Protein AF-A0A6C0KXN1-F1 (afdb_monomer_lite)

Sequence (203 aa):
MTDNNRIVNDLSLEFFLNKDSYGKYLEKKVPERQEQYKKDKKFYRKRISDLTKQFLNNEFPENTQSNKDLLMAFDMYSRICVDYFKVLDKNDILQEDYISLLEGSSEINNNPQLNVDNIQNIDEANNLLMRSIKIVEPNSLEKLVKRKITKSVKKEHIPLEKDINLKDPIFKKKGIKIKNKDNIKNTEKNNIINIYDKEDKKT

Radius of gyration: 33.08 Å; chains: 1; bounding box: 70×78×79 Å

pLDDT: mean 73.52, std 15.79, range [33.41, 95.19]

Foldseek 3Di:
DDPVVVVVVVVCLVPVDDPVRSVVVVVVVPPVVVVVVVVVCVVCVVVVVVCLVCVVVVNADPVCVVPVVVNVVSVVVVVVVVVVLVVVLVVVVVVVVCVVVVVCVVVVCVPPVPPPVPPPDPVVVVVVVDDDDPPDPDDPVVVVDDDDDDDDPDPDDDDDDDDDDPPDVVSVCPPPDDPPPVPDDDDDDDDDDDPDDDDDDDD

Structure (mmCIF, N/CA/C/O backbone):
data_AF-A0A6C0KXN1-F1
#
_entry.id   AF-A0A6C0KXN1-F1
#
loop_
_atom_site.group_PDB
_atom_site.id
_atom_site.type_symbol
_atom_site.label_atom_id
_atom_site.label_alt_id
_atom_site.label_comp_id
_atom_site.label_asym_id
_atom_site.label_entity_id
_atom_site.label_seq_id
_atom_site.pdbx_PDB_ins_code
_atom_site.Cartn_x
_atom_site.Cartn_y
_atom_site.Cartn_z
_atom_site.occupancy
_atom_site.B_iso_or_equiv
_atom_site.auth_seq_id
_atom_site.auth_comp_id
_atom_site.auth_asym_id
_atom_site.auth_atom_id
_atom_site.pdbx_PDB_model_num
ATOM 1 N N . MET A 1 1 ? -15.097 36.211 19.661 1.00 45.34 1 MET A N 1
ATOM 2 C CA . MET A 1 1 ? -13.704 36.658 19.441 1.00 45.34 1 MET A CA 1
ATOM 3 C C . MET A 1 1 ? -13.167 35.949 18.200 1.00 45.34 1 MET A C 1
ATOM 5 O O . MET A 1 1 ? -12.574 34.888 18.298 1.00 45.34 1 MET A O 1
ATOM 9 N N . THR A 1 2 ? -13.566 36.519 17.057 1.00 53.06 2 THR A N 1
ATOM 10 C CA . THR A 1 2 ? -13.027 36.474 15.681 1.00 53.06 2 THR A CA 1
ATOM 11 C C . THR A 1 2 ? -12.189 35.275 15.211 1.00 53.06 2 THR A C 1
ATOM 13 O O . THR A 1 2 ? -11.020 35.138 15.562 1.00 53.06 2 THR A O 1
ATOM 16 N N . ASP A 1 3 ? -12.739 34.516 14.256 1.00 65.81 3 ASP A N 1
ATOM 17 C CA . ASP A 1 3 ? -12.052 33.470 13.475 1.00 65.81 3 ASP A CA 1
ATOM 18 C C . ASP A 1 3 ? -10.736 33.945 12.833 1.00 65.81 3 ASP A C 1
ATOM 20 O O . ASP A 1 3 ? -9.783 33.177 12.723 1.00 65.81 3 ASP A O 1
ATOM 24 N N . ASN A 1 4 ? -10.630 35.240 12.516 1.00 72.88 4 ASN A N 1
ATOM 25 C CA . ASN A 1 4 ? -9.395 35.866 12.035 1.00 72.88 4 ASN A CA 1
ATOM 26 C C . ASN A 1 4 ? -8.220 35.700 13.010 1.00 72.88 4 ASN A C 1
ATOM 28 O O . ASN A 1 4 ? -7.103 35.440 12.577 1.00 72.88 4 ASN A O 1
ATOM 32 N N . ASN A 1 5 ? -8.457 35.779 14.322 1.00 76.38 5 ASN A N 1
ATOM 33 C CA . ASN A 1 5 ? -7.394 35.577 15.307 1.00 76.38 5 ASN A CA 1
ATOM 34 C C . ASN A 1 5 ? -6.950 34.117 15.359 1.00 76.38 5 ASN A C 1
ATOM 36 O O . ASN A 1 5 ? -5.777 33.848 15.586 1.00 76.38 5 ASN A O 1
ATOM 40 N N . ARG A 1 6 ? -7.860 33.169 15.114 1.00 80.38 6 ARG A N 1
ATOM 41 C CA . ARG A 1 6 ? -7.513 31.749 15.048 1.00 80.38 6 ARG A CA 1
ATOM 42 C C . ARG A 1 6 ? -6.666 31.445 13.810 1.00 80.38 6 ARG A C 1
ATOM 44 O O . ARG A 1 6 ? -5.658 30.763 13.944 1.00 80.38 6 ARG A O 1
ATOM 51 N N . ILE A 1 7 ? -7.027 32.004 12.654 1.00 82.69 7 ILE A N 1
ATOM 52 C CA . ILE A 1 7 ? -6.273 31.853 11.399 1.00 82.69 7 ILE A CA 1
ATOM 53 C C . ILE A 1 7 ? -4.868 32.458 11.527 1.00 82.69 7 ILE A C 1
ATOM 55 O O . ILE A 1 7 ? -3.886 31.807 11.185 1.00 82.69 7 ILE A O 1
ATOM 59 N N . VAL A 1 8 ? -4.757 33.675 12.072 1.00 82.12 8 VAL A N 1
ATOM 60 C CA . VAL A 1 8 ? -3.462 34.339 12.301 1.00 82.12 8 VAL A CA 1
ATOM 61 C C . VAL A 1 8 ? -2.593 33.535 13.265 1.00 82.12 8 VAL A C 1
ATOM 63 O O . VAL A 1 8 ? -1.393 33.405 13.040 1.00 82.12 8 VAL A O 1
ATOM 66 N N . ASN A 1 9 ? -3.179 32.958 14.314 1.00 81.25 9 ASN A N 1
ATOM 67 C CA . ASN A 1 9 ? -2.441 32.152 15.283 1.00 81.25 9 ASN A CA 1
ATOM 68 C C . ASN A 1 9 ? -1.980 30.815 14.673 1.00 81.25 9 ASN A C 1
ATOM 70 O O . ASN A 1 9 ? -0.833 30.428 14.865 1.00 81.25 9 ASN A O 1
ATOM 74 N N . ASP A 1 10 ? -2.831 30.151 13.882 1.00 81.56 10 ASP A N 1
ATOM 75 C CA . ASP A 1 10 ? -2.491 28.908 13.176 1.00 81.56 10 ASP A CA 1
ATOM 76 C C . ASP A 1 10 ? -1.354 29.129 12.153 1.00 81.56 10 ASP A C 1
ATOM 78 O O . ASP A 1 10 ? -0.383 28.372 12.164 1.00 81.56 10 ASP A O 1
ATOM 82 N N . LEU A 1 11 ? -1.404 30.209 11.359 1.00 81.12 11 LEU A N 1
ATOM 83 C CA . LEU A 1 11 ? -0.314 30.608 10.453 1.00 81.12 11 LEU A CA 1
ATOM 84 C C . LEU A 1 11 ? 0.973 30.923 11.225 1.00 81.12 11 LEU A C 1
ATOM 86 O O . LEU A 1 11 ? 2.056 30.467 10.869 1.00 81.12 11 LEU A O 1
ATOM 90 N N . SER A 1 12 ? 0.859 31.677 12.318 1.00 83.56 12 SER A N 1
ATOM 91 C CA . SER A 1 12 ? 2.014 32.033 13.146 1.00 83.56 12 SER A CA 1
ATOM 92 C C . SER A 1 12 ? 2.695 30.786 13.722 1.00 83.56 12 SER A C 1
ATOM 94 O O . SER A 1 12 ? 3.918 30.698 13.742 1.00 83.56 12 SER A O 1
ATOM 96 N N . LEU A 1 13 ? 1.921 29.789 14.152 1.00 80.69 13 LEU A N 1
ATOM 97 C CA . LEU A 1 13 ? 2.440 28.530 14.689 1.00 80.69 13 LEU A CA 1
ATOM 98 C C . LEU A 1 13 ? 3.076 27.648 13.605 1.00 80.69 13 LEU A C 1
ATOM 100 O O . LEU A 1 13 ? 4.055 26.970 13.896 1.00 80.69 13 LEU A O 1
ATOM 104 N N . GLU A 1 14 ? 2.562 27.666 12.375 1.00 78.75 14 GLU A N 1
ATOM 105 C CA . GLU A 1 14 ? 3.125 26.916 11.243 1.00 78.75 14 GLU A CA 1
ATOM 106 C C . GLU A 1 14 ? 4.474 27.479 10.772 1.00 78.75 14 GLU A C 1
ATOM 108 O O . GLU A 1 14 ? 5.390 26.711 10.485 1.00 78.75 14 GLU A O 1
ATOM 113 N N . PHE A 1 15 ? 4.625 28.808 10.753 1.00 81.50 15 PHE A N 1
ATOM 114 C CA . PHE A 1 15 ? 5.828 29.456 10.219 1.00 81.50 15 PHE A CA 1
ATOM 115 C C . PHE A 1 15 ? 6.886 29.819 11.271 1.00 81.50 15 PHE A C 1
ATOM 117 O O . PHE A 1 15 ? 8.065 29.894 10.926 1.00 81.50 15 PHE A O 1
ATOM 124 N N . PHE A 1 16 ? 6.515 30.031 12.540 1.00 82.06 16 PHE A N 1
ATOM 125 C CA . PHE A 1 16 ? 7.464 30.465 13.581 1.00 82.06 16 PHE A CA 1
ATOM 126 C C . PHE A 1 16 ? 7.898 29.367 14.563 1.00 82.06 16 PHE A C 1
ATOM 128 O O . PHE A 1 16 ? 8.795 29.607 15.374 1.00 82.06 16 PHE A O 1
ATOM 135 N N . LEU A 1 17 ? 7.314 28.162 14.521 1.00 83.25 17 LEU A N 1
ATOM 136 C CA . LEU A 1 17 ? 7.752 27.053 15.377 1.00 83.25 17 LEU A CA 1
ATOM 137 C C . LEU A 1 17 ? 8.812 26.177 14.703 1.00 83.25 17 LEU A C 1
ATOM 139 O O . LEU A 1 17 ? 8.714 25.816 13.535 1.00 83.25 17 LEU A O 1
ATOM 143 N N . ASN A 1 18 ? 9.792 25.736 15.495 1.00 84.81 18 ASN A N 1
ATOM 144 C CA . ASN A 1 18 ? 10.686 24.649 15.102 1.00 84.81 18 ASN A CA 1
ATOM 145 C C . ASN A 1 18 ? 9.888 23.338 14.919 1.00 84.81 18 ASN A C 1
ATOM 147 O O . ASN A 1 18 ? 8.915 23.096 15.638 1.00 84.81 18 ASN A O 1
ATOM 151 N N . LYS A 1 19 ? 10.339 22.464 14.012 1.00 79.94 19 LYS A N 1
ATOM 152 C CA . LYS A 1 19 ? 9.708 21.190 13.630 1.00 79.94 19 LYS A CA 1
ATOM 153 C C . LYS A 1 19 ? 9.321 20.321 14.833 1.00 79.94 19 LYS A C 1
ATOM 155 O O . LYS A 1 19 ? 8.214 19.789 14.874 1.00 79.94 19 LYS A O 1
ATOM 160 N N . ASP A 1 20 ? 10.187 20.242 15.842 1.00 79.56 20 ASP A N 1
ATOM 161 C CA . ASP A 1 20 ? 9.933 19.454 17.057 1.00 79.56 20 ASP A CA 1
ATOM 162 C C . ASP A 1 20 ? 8.836 20.063 17.945 1.00 79.56 20 ASP A C 1
ATOM 164 O O . ASP A 1 20 ? 8.026 19.350 18.543 1.00 79.56 20 ASP A O 1
ATOM 168 N N . SER A 1 21 ? 8.785 21.394 18.030 1.00 78.44 21 SER A N 1
ATOM 169 C CA . SER A 1 21 ? 7.767 22.123 18.795 1.00 78.44 21 SER A CA 1
ATOM 170 C C . SER A 1 21 ? 6.414 22.107 18.083 1.00 78.44 21 SER A C 1
ATOM 172 O O . SER A 1 21 ? 5.378 21.965 18.734 1.00 78.44 21 SER A O 1
ATOM 174 N N . TYR A 1 22 ? 6.425 22.185 16.751 1.00 81.38 22 TYR A N 1
ATOM 175 C CA . TYR A 1 22 ? 5.234 22.082 15.911 1.00 81.38 22 TYR A CA 1
ATOM 176 C C . TYR A 1 22 ? 4.608 20.680 15.978 1.00 81.38 22 TYR A C 1
ATOM 178 O O . TYR A 1 22 ? 3.397 20.555 16.163 1.00 81.38 22 TYR A O 1
ATOM 186 N N . GLY A 1 23 ? 5.423 19.618 15.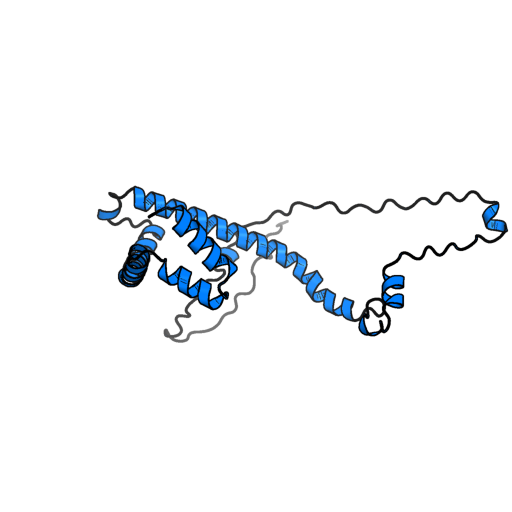961 1.00 76.00 23 GLY A N 1
ATOM 187 C CA . GLY A 1 23 ? 4.945 18.241 16.142 1.00 76.00 23 GLY A CA 1
ATOM 188 C C . GLY A 1 23 ? 4.182 18.040 17.458 1.00 76.00 23 GLY A C 1
ATOM 189 O O . GLY A 1 23 ? 3.065 17.526 17.459 1.00 76.00 23 GLY A O 1
ATOM 190 N N . LYS A 1 24 ? 4.722 18.545 18.575 1.00 78.44 24 LYS A N 1
ATOM 191 C CA . LYS A 1 24 ? 4.058 18.487 19.894 1.00 78.44 24 LYS A CA 1
ATOM 192 C C . LYS A 1 24 ? 2.757 19.295 19.947 1.00 78.44 24 LYS A C 1
ATOM 194 O O . LYS A 1 24 ? 1.833 18.931 20.673 1.00 78.44 24 LYS A O 1
ATOM 199 N N . TYR A 1 25 ? 2.676 20.405 19.215 1.00 76.62 25 TYR A N 1
ATOM 200 C CA . TYR A 1 25 ? 1.450 21.198 19.109 1.00 76.62 25 TYR A CA 1
ATOM 201 C C . TYR A 1 25 ? 0.350 20.441 18.350 1.00 76.62 25 TYR A C 1
ATOM 203 O O . TYR A 1 25 ? -0.798 20.413 18.797 1.00 76.62 25 TYR A O 1
ATOM 211 N N . LEU A 1 26 ? 0.708 19.766 17.254 1.00 75.88 26 LEU A N 1
ATOM 212 C CA . LEU A 1 26 ? -0.217 18.917 16.504 1.00 75.88 26 LEU A CA 1
ATOM 213 C C . LEU A 1 26 ? -0.726 17.737 17.341 1.00 75.88 26 LEU A C 1
ATOM 215 O O . LEU A 1 26 ? -1.920 17.448 17.312 1.00 75.88 26 LEU A O 1
ATOM 219 N N . GLU A 1 27 ? 0.141 17.103 18.136 1.00 72.81 27 GLU A N 1
ATOM 220 C CA . GLU A 1 27 ? -0.260 16.031 19.059 1.00 72.81 27 GLU A CA 1
ATOM 221 C C . GLU A 1 27 ? -1.288 16.508 20.093 1.00 72.81 27 GLU A C 1
ATOM 223 O O . GLU A 1 27 ? -2.245 15.794 20.375 1.00 72.81 27 GLU A O 1
ATOM 228 N N . LYS A 1 28 ? -1.159 17.740 20.601 1.00 70.12 28 LYS A N 1
ATOM 229 C CA . LYS A 1 28 ? -2.141 18.336 21.524 1.00 70.12 28 LYS A CA 1
ATOM 230 C C . LYS A 1 28 ? -3.464 18.718 20.856 1.00 70.12 28 LYS A C 1
ATOM 232 O O . LYS A 1 28 ? -4.478 18.794 21.541 1.00 70.12 28 LYS A O 1
ATOM 237 N N . LYS A 1 29 ? -3.473 18.965 19.540 1.00 70.25 29 LYS A N 1
ATOM 238 C CA . LYS A 1 29 ? -4.705 19.189 18.760 1.00 70.25 29 LYS A CA 1
ATOM 239 C C . LYS A 1 29 ? -5.441 17.894 18.413 1.00 70.25 29 LYS A C 1
ATOM 241 O O . LYS A 1 29 ? -6.540 17.971 17.860 1.00 70.25 29 LYS A O 1
ATOM 246 N N . VAL A 1 30 ? -4.874 16.721 18.708 1.00 69.88 30 VAL A N 1
ATOM 247 C CA . VAL A 1 30 ? -5.574 15.452 18.502 1.00 69.88 30 VAL A CA 1
ATOM 248 C C . VAL A 1 30 ? -6.858 15.482 19.337 1.00 69.88 30 VAL A C 1
ATOM 250 O O . VAL A 1 30 ? -6.789 15.630 20.555 1.00 69.88 30 VAL A O 1
ATOM 253 N N . PRO A 1 31 ? -8.043 15.366 18.716 1.00 74.94 31 PRO A N 1
ATOM 254 C CA . PRO A 1 31 ? -9.291 15.425 19.461 1.00 74.94 31 PRO A CA 1
ATOM 255 C C . PRO A 1 31 ? -9.335 14.266 20.463 1.00 74.94 31 PRO A C 1
ATOM 257 O O . PRO A 1 31 ? -9.003 13.138 20.099 1.00 74.94 31 PRO A O 1
ATOM 260 N N . GLU A 1 32 ? -9.802 14.507 21.693 1.00 74.06 32 GLU A N 1
ATOM 261 C CA . GLU A 1 32 ? -9.891 13.498 22.772 1.00 74.06 32 GLU A CA 1
ATOM 262 C C . GLU A 1 32 ? -10.535 12.176 22.307 1.00 74.06 32 GLU A C 1
ATOM 264 O O . GLU A 1 32 ? -10.136 11.080 22.707 1.00 74.06 32 GLU A O 1
ATOM 269 N N . ARG A 1 33 ? -11.478 12.261 21.358 1.00 71.31 33 ARG A N 1
ATOM 270 C CA . ARG A 1 33 ? -12.113 11.114 20.691 1.00 71.31 33 ARG A CA 1
ATOM 271 C C . ARG A 1 33 ? -11.108 10.157 20.029 1.00 71.31 33 ARG A C 1
ATOM 273 O O . ARG A 1 33 ? -11.296 8.944 20.086 1.00 71.31 33 ARG A O 1
ATOM 280 N N . GLN A 1 34 ? -10.056 10.672 19.393 1.00 80.38 34 GLN A N 1
ATOM 281 C CA . GLN A 1 34 ? -9.018 9.851 18.761 1.00 80.38 34 GLN A CA 1
ATOM 282 C C . GLN A 1 34 ? -8.128 9.155 19.796 1.00 80.38 34 GLN A C 1
ATOM 284 O O . GLN A 1 34 ? -7.715 8.017 19.569 1.00 80.38 34 GLN A O 1
ATOM 289 N N . GLU A 1 35 ? -7.847 9.789 20.935 1.00 82.94 35 GLU A N 1
ATOM 290 C CA . GLU A 1 35 ? -7.113 9.133 22.021 1.00 82.94 35 GLU A CA 1
ATOM 291 C C . GLU A 1 35 ? -7.923 8.006 22.656 1.00 82.94 35 GLU A C 1
ATOM 293 O O . GLU A 1 35 ? -7.394 6.910 22.863 1.00 82.94 35 GLU A O 1
ATOM 298 N N . GLN A 1 36 ? -9.213 8.243 22.905 1.00 85.44 36 GLN A N 1
ATOM 299 C CA . GLN A 1 36 ? -10.106 7.212 23.421 1.00 85.44 36 GLN A CA 1
ATOM 300 C C . GLN A 1 36 ? -10.201 6.032 22.447 1.00 85.44 36 GLN A C 1
ATOM 302 O O . GLN A 1 36 ? -9.992 4.887 22.843 1.00 85.44 36 GLN A O 1
ATOM 307 N N . TYR A 1 37 ? -10.356 6.307 21.148 1.00 88.50 37 TYR A N 1
ATOM 308 C CA . TYR A 1 37 ? -10.332 5.273 20.114 1.00 88.50 37 TYR A CA 1
ATOM 309 C C . TYR A 1 37 ? -9.027 4.458 20.115 1.00 88.50 37 TYR A C 1
ATOM 311 O O . TYR A 1 37 ? -9.063 3.237 19.974 1.00 88.50 37 TYR A O 1
ATOM 319 N N . LYS A 1 38 ? -7.858 5.089 20.303 1.00 88.88 38 LYS A N 1
ATOM 320 C CA . LYS A 1 38 ? -6.574 4.367 20.408 1.00 88.88 38 LYS A CA 1
ATOM 321 C C . LYS A 1 38 ? -6.548 3.428 21.621 1.00 88.88 38 LYS A C 1
ATOM 323 O O . LYS A 1 38 ? -6.052 2.303 21.498 1.00 88.88 38 LYS A O 1
ATOM 328 N N . LYS A 1 39 ? -7.084 3.862 22.769 1.00 91.69 39 LYS A N 1
ATOM 329 C CA . LYS A 1 39 ? -7.201 3.038 23.987 1.00 91.69 39 LYS A CA 1
ATOM 330 C C . LYS A 1 39 ? -8.147 1.858 23.758 1.00 91.69 39 LYS A C 1
ATOM 332 O O . LYS A 1 39 ? -7.746 0.715 23.988 1.00 91.69 39 LYS A O 1
ATOM 337 N N . ASP A 1 40 ? -9.326 2.112 23.200 1.00 91.94 40 ASP A N 1
ATOM 338 C CA . ASP A 1 40 ? -10.328 1.086 22.902 1.00 91.94 40 ASP A CA 1
ATOM 339 C C . ASP A 1 40 ? -9.802 0.082 21.870 1.00 91.94 40 ASP A C 1
ATOM 341 O O . ASP A 1 40 ? -9.888 -1.130 22.065 1.00 91.94 40 ASP A O 1
ATOM 345 N N . LYS A 1 41 ? -9.138 0.556 20.809 1.00 92.12 41 LYS A N 1
ATOM 346 C CA . LYS A 1 41 ? -8.482 -0.299 19.809 1.00 92.12 41 LYS A CA 1
ATOM 347 C C . LYS A 1 41 ? -7.439 -1.216 20.447 1.00 92.12 41 LYS A C 1
ATOM 349 O O . LYS A 1 41 ? -7.341 -2.387 20.078 1.00 92.12 41 LYS A O 1
ATOM 354 N N . LYS A 1 42 ? -6.650 -0.707 21.399 1.00 93.38 42 LYS A N 1
ATOM 355 C CA . LYS A 1 42 ? -5.651 -1.509 22.120 1.00 93.38 42 LYS A CA 1
ATOM 356 C C . LYS A 1 42 ? -6.320 -2.558 23.010 1.00 93.38 42 LYS A C 1
ATOM 358 O O . LYS A 1 42 ? -5.864 -3.700 23.024 1.00 93.38 42 LYS A O 1
ATOM 363 N N . PHE A 1 43 ? -7.400 -2.188 23.695 1.00 95.19 43 PHE A N 1
ATOM 364 C CA . PHE A 1 43 ? -8.182 -3.081 24.549 1.00 95.19 43 PHE A CA 1
ATOM 365 C C . PHE A 1 43 ? -8.848 -4.209 23.743 1.00 95.19 43 PHE A C 1
ATOM 367 O O . PHE A 1 43 ? -8.680 -5.389 24.053 1.00 95.19 43 PHE A O 1
ATOM 374 N N . TYR A 1 44 ? -9.514 -3.870 22.638 1.00 94.12 44 TYR A N 1
ATOM 375 C CA . TYR A 1 44 ? -10.235 -4.821 21.789 1.00 94.12 44 TYR A CA 1
ATOM 376 C C . TYR A 1 44 ? -9.366 -5.537 20.754 1.00 94.12 44 TYR A C 1
ATOM 378 O O . TYR A 1 44 ? -9.879 -6.381 20.022 1.00 94.12 44 TYR A O 1
ATOM 386 N N . ARG A 1 45 ? -8.051 -5.283 20.711 1.00 93.44 45 ARG A N 1
ATOM 387 C CA . ARG A 1 45 ? -7.134 -5.854 19.710 1.00 93.44 45 ARG A CA 1
ATOM 388 C C . ARG A 1 45 ? -7.314 -7.362 19.519 1.00 93.44 45 ARG A C 1
ATOM 390 O O . ARG A 1 45 ? -7.384 -7.820 18.385 1.00 93.44 45 ARG A O 1
ATOM 397 N N . LYS A 1 46 ? -7.407 -8.126 20.616 1.00 92.75 46 LYS A N 1
ATOM 398 C CA . LYS A 1 46 ? -7.578 -9.589 20.560 1.00 92.75 46 LYS A CA 1
ATOM 399 C C . LYS A 1 46 ? -8.917 -9.993 19.935 1.00 92.75 46 LYS A C 1
ATOM 401 O O . LYS A 1 46 ? -8.921 -10.865 19.076 1.00 92.75 46 LYS A O 1
ATOM 406 N N . ARG A 1 47 ? -10.018 -9.341 20.328 1.00 90.00 47 ARG A N 1
ATOM 407 C CA . ARG A 1 47 ? -11.362 -9.617 19.792 1.00 90.00 47 ARG A CA 1
ATOM 408 C C . ARG A 1 47 ? -11.473 -9.233 18.319 1.00 90.00 47 ARG A C 1
ATOM 410 O O . ARG A 1 47 ? -12.025 -9.996 17.544 1.00 90.00 47 ARG A O 1
ATOM 417 N N . ILE A 1 48 ? -10.889 -8.099 17.924 1.00 90.75 48 ILE A N 1
ATOM 418 C CA . ILE A 1 48 ? -10.829 -7.677 16.518 1.00 90.75 48 ILE A CA 1
ATOM 419 C C . ILE A 1 48 ? -10.069 -8.717 15.691 1.00 90.75 48 ILE A C 1
ATOM 421 O O . ILE A 1 48 ? -10.562 -9.142 14.656 1.00 90.75 48 ILE A O 1
ATOM 425 N N . SER A 1 49 ? -8.897 -9.168 16.158 1.00 90.06 49 SER A N 1
ATOM 426 C CA . SER A 1 49 ? -8.126 -10.200 15.453 1.00 90.06 49 SER A CA 1
ATOM 427 C C . SER A 1 49 ? -8.867 -11.533 15.343 1.00 90.06 49 SER A C 1
ATOM 429 O O . SER A 1 49 ? -8.731 -12.215 14.332 1.00 90.06 49 SER A O 1
ATOM 431 N N . ASP A 1 50 ? -9.622 -11.920 16.368 1.00 90.00 50 ASP A N 1
ATOM 432 C CA . ASP A 1 50 ? -10.433 -13.138 16.346 1.00 90.00 50 ASP A CA 1
ATOM 433 C C . ASP A 1 50 ? -11.584 -13.031 15.337 1.00 90.00 50 ASP A C 1
ATOM 435 O O . ASP A 1 50 ? -11.705 -13.864 14.442 1.00 90.00 50 ASP A O 1
ATOM 439 N N . LEU A 1 51 ? -12.324 -11.921 15.377 1.00 88.38 51 LEU A N 1
ATOM 440 C CA . LEU A 1 51 ? -13.400 -11.624 14.433 1.00 88.38 51 LEU A CA 1
ATOM 441 C C . LEU A 1 51 ? -12.906 -11.597 12.978 1.00 88.38 51 LEU A C 1
ATOM 443 O O . LEU A 1 51 ? -13.528 -12.179 12.097 1.00 88.38 51 LEU A O 1
ATOM 447 N N . THR A 1 52 ? -11.747 -10.982 12.716 1.00 89.69 52 THR A N 1
ATOM 448 C CA . THR A 1 52 ? -11.167 -10.980 11.364 1.00 89.69 52 THR A CA 1
ATOM 449 C C . THR A 1 52 ? -10.783 -12.378 10.885 1.00 89.69 52 THR A C 1
ATOM 451 O O . THR A 1 52 ? -10.885 -12.652 9.695 1.00 89.69 52 THR A O 1
ATOM 454 N N . LYS A 1 53 ? -10.354 -13.279 11.780 1.00 88.75 53 LYS A N 1
ATOM 455 C CA . LYS A 1 53 ? -10.046 -14.669 11.403 1.00 88.75 53 LYS A CA 1
ATOM 456 C C . LYS A 1 53 ? -11.310 -15.441 11.049 1.00 88.75 53 LYS A C 1
ATOM 458 O O . LYS A 1 53 ? -11.297 -16.175 10.071 1.00 88.75 53 LYS A O 1
ATOM 463 N N . GLN A 1 54 ? -12.381 -15.245 11.815 1.00 86.31 54 GLN A N 1
ATOM 464 C CA . GLN A 1 54 ? -13.685 -15.849 11.536 1.00 86.31 54 GLN A CA 1
ATOM 4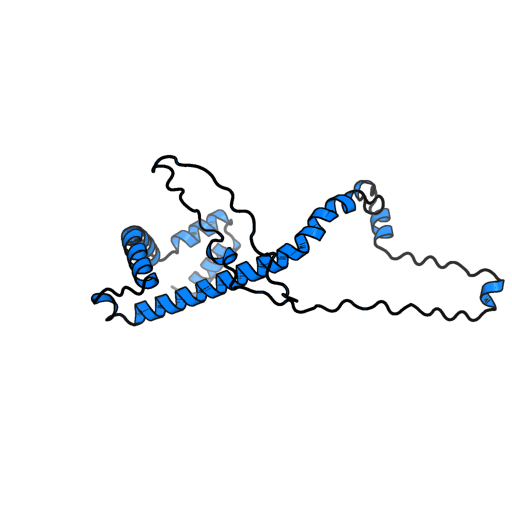65 C C . GLN A 1 54 ? -14.197 -15.417 10.155 1.00 86.31 54 GLN A C 1
ATOM 467 O O . GLN A 1 54 ? -14.524 -16.266 9.328 1.00 86.31 54 GLN A O 1
ATOM 472 N N . PHE A 1 55 ? -14.121 -14.118 9.838 1.00 86.50 55 PHE A N 1
ATOM 473 C CA . PHE A 1 55 ? -14.467 -13.610 8.507 1.00 86.50 55 PHE A CA 1
ATOM 474 C C . PHE A 1 55 ? -13.612 -14.194 7.379 1.00 86.50 55 PHE A C 1
ATOM 476 O O . PHE A 1 55 ? -14.146 -14.511 6.322 1.00 86.50 55 PHE A O 1
ATOM 483 N N . LEU A 1 56 ? -12.306 -14.386 7.594 1.00 86.69 56 LEU A N 1
ATOM 484 C CA . LEU A 1 56 ? -11.434 -15.029 6.603 1.00 86.69 56 LEU A CA 1
ATOM 485 C C . LEU A 1 56 ? -11.784 -16.509 6.368 1.00 86.69 56 LEU A C 1
ATOM 487 O O . LEU A 1 56 ? -11.582 -17.009 5.264 1.00 86.69 56 LEU A O 1
ATOM 491 N N . ASN A 1 57 ? -12.312 -17.199 7.382 1.00 85.31 57 ASN A N 1
ATOM 492 C CA . ASN A 1 57 ? -12.743 -18.596 7.296 1.00 85.31 57 ASN A CA 1
ATOM 493 C C . ASN A 1 57 ? -14.193 -18.758 6.795 1.00 85.31 57 ASN A C 1
ATOM 495 O O . ASN A 1 57 ? -14.668 -19.885 6.688 1.00 85.31 57 ASN A O 1
ATOM 499 N N . ASN A 1 58 ? -14.890 -17.659 6.475 1.00 80.88 58 ASN A N 1
ATOM 500 C CA . ASN A 1 58 ? -16.329 -17.619 6.169 1.00 80.88 58 ASN A CA 1
ATOM 501 C C . ASN A 1 58 ? -17.228 -18.147 7.303 1.00 80.88 58 ASN A C 1
ATOM 503 O O . ASN A 1 58 ? -18.367 -18.555 7.070 1.00 80.88 58 ASN A O 1
ATOM 507 N N . GLU A 1 59 ? -16.732 -18.123 8.538 1.00 77.75 59 GLU A N 1
ATOM 508 C CA . GLU A 1 59 ? -17.510 -18.439 9.729 1.00 77.75 59 GLU A CA 1
ATOM 509 C C . GLU A 1 59 ? -18.142 -17.137 10.221 1.00 77.75 59 GLU A C 1
ATOM 511 O O . GLU A 1 59 ? -17.461 -16.253 10.743 1.00 77.75 59 GLU A O 1
ATOM 516 N N . PHE A 1 60 ? -19.448 -16.978 10.010 1.00 70.44 60 PHE A N 1
ATOM 517 C CA . PHE A 1 60 ? -20.168 -15.799 10.479 1.00 70.44 60 PHE A CA 1
ATOM 518 C C . PHE A 1 60 ? -20.801 -16.097 11.836 1.00 70.44 60 PHE A C 1
ATOM 520 O O . PHE A 1 60 ? -21.661 -16.975 11.917 1.00 70.44 60 PHE A O 1
ATOM 527 N N . PRO A 1 61 ? -20.435 -15.366 12.903 1.00 67.81 61 PRO A N 1
ATOM 528 C CA . PRO A 1 61 ? -21.193 -15.427 14.142 1.00 67.81 61 PRO A CA 1
ATOM 529 C C . PRO A 1 61 ? -22.641 -15.011 13.869 1.00 67.81 61 PRO A C 1
ATOM 531 O O . PRO A 1 61 ? -22.875 -14.058 13.120 1.00 67.81 61 PRO A O 1
ATOM 534 N N . GLU A 1 62 ? -23.609 -15.661 14.515 1.00 63.78 62 GLU A N 1
ATOM 535 C CA . GLU A 1 62 ? -25.042 -15.351 14.355 1.00 63.78 62 GLU A CA 1
ATOM 536 C C . GLU A 1 62 ? -25.347 -13.857 14.589 1.00 63.78 62 GLU A C 1
ATOM 538 O O . GLU A 1 62 ? -26.135 -13.245 13.873 1.00 63.78 62 GLU A O 1
ATOM 543 N N . ASN A 1 63 ? -24.631 -13.215 15.520 1.00 62.88 63 ASN A N 1
ATOM 544 C CA . ASN A 1 63 ? -24.758 -11.778 15.798 1.00 62.88 63 ASN A CA 1
ATOM 545 C C . ASN A 1 63 ? -24.200 -10.862 14.692 1.00 62.88 63 ASN A C 1
ATOM 547 O O . ASN A 1 63 ? -24.496 -9.667 14.664 1.00 62.88 63 ASN A O 1
ATOM 551 N N . THR A 1 64 ? -23.360 -11.379 13.797 1.00 60.88 64 THR A N 1
ATOM 552 C CA . THR A 1 64 ? -22.655 -10.584 12.785 1.00 60.88 64 THR A CA 1
ATOM 553 C C . THR A 1 64 ? -23.349 -10.599 11.430 1.00 60.88 64 THR A C 1
ATOM 555 O O . THR A 1 64 ? -23.249 -9.613 10.705 1.00 60.88 64 THR A O 1
ATOM 558 N N . GLN A 1 65 ? -24.138 -11.635 11.125 1.00 59.84 65 GLN A N 1
ATOM 559 C CA . GLN A 1 65 ? -25.028 -11.643 9.953 1.00 59.84 65 GLN A CA 1
ATOM 560 C C . GLN A 1 65 ? -26.040 -10.487 9.970 1.00 59.84 65 GLN A C 1
ATOM 562 O O . GLN A 1 65 ? -26.449 -10.008 8.913 1.00 59.84 65 GLN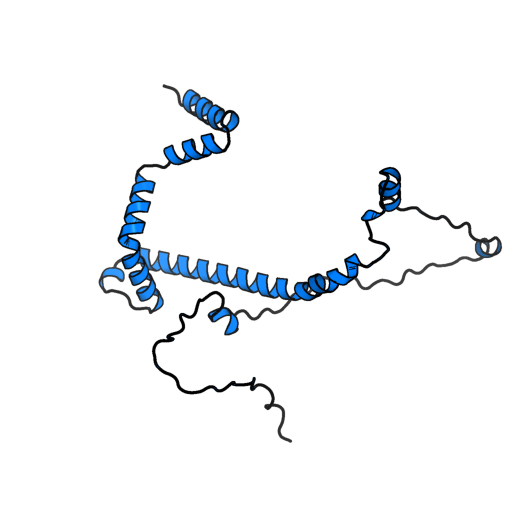 A O 1
ATOM 567 N N . SER A 1 66 ? -26.392 -9.992 11.160 1.00 61.91 66 SER A N 1
ATOM 568 C CA . SER A 1 66 ? -27.268 -8.829 11.323 1.00 61.91 66 SER A CA 1
ATOM 569 C C . SER A 1 66 ? -26.588 -7.505 10.920 1.00 61.91 66 SER A C 1
ATOM 571 O O . SER A 1 66 ? -27.243 -6.584 10.439 1.00 61.91 66 SER A O 1
ATOM 573 N N . ASN A 1 67 ? -25.255 -7.417 11.026 1.00 76.00 67 ASN A N 1
ATOM 574 C CA . ASN A 1 67 ? -24.480 -6.210 10.720 1.00 76.00 67 ASN A CA 1
ATOM 575 C C . ASN A 1 67 ? -23.866 -6.269 9.312 1.00 76.00 67 ASN A C 1
ATOM 577 O O . ASN A 1 67 ? -22.659 -6.460 9.144 1.00 76.00 67 ASN A O 1
ATOM 581 N N . LYS A 1 68 ? -24.704 -6.055 8.290 1.00 81.38 68 LYS A N 1
ATOM 582 C CA . LYS A 1 68 ? -24.283 -6.003 6.875 1.00 81.38 68 LYS A CA 1
ATOM 583 C C . LYS A 1 68 ? -23.177 -4.974 6.611 1.00 81.38 68 LYS A C 1
ATOM 585 O O . LYS A 1 68 ? -22.273 -5.246 5.824 1.00 81.38 68 LYS A O 1
ATOM 590 N N . ASP A 1 69 ? -23.202 -3.842 7.311 1.00 85.56 69 ASP A N 1
ATOM 591 C CA . ASP A 1 69 ? -22.204 -2.774 7.164 1.00 85.56 69 ASP A CA 1
ATOM 592 C C . ASP A 1 69 ? -20.792 -3.254 7.511 1.00 85.56 69 ASP A C 1
ATOM 594 O O . ASP A 1 69 ? -19.818 -2.902 6.845 1.00 85.56 69 ASP A O 1
ATOM 598 N N . LEU A 1 70 ? -20.678 -4.111 8.529 1.00 85.19 70 LEU A N 1
ATOM 599 C CA . LEU A 1 70 ? -19.395 -4.658 8.949 1.00 85.19 70 LEU A CA 1
ATOM 600 C C . LEU A 1 70 ? -18.836 -5.633 7.908 1.00 85.19 70 LEU A C 1
ATOM 602 O O . LEU A 1 70 ? -17.636 -5.618 7.636 1.00 85.19 70 LEU A O 1
ATOM 606 N N . LEU A 1 71 ? -19.708 -6.443 7.301 1.00 85.25 71 LEU A N 1
ATOM 607 C CA . LEU A 1 71 ? -19.331 -7.354 6.223 1.00 85.25 71 LEU A CA 1
ATOM 608 C C . LEU A 1 71 ? -18.859 -6.583 4.986 1.00 85.25 71 LEU A C 1
ATOM 610 O O . LEU A 1 71 ? -17.816 -6.903 4.421 1.00 85.25 71 LEU A O 1
ATOM 614 N N . MET A 1 72 ? -19.588 -5.533 4.602 1.00 89.00 72 MET A N 1
ATOM 615 C CA . MET A 1 72 ? -19.224 -4.678 3.472 1.00 89.00 72 MET A CA 1
ATOM 616 C C . MET A 1 72 ? -17.888 -3.962 3.711 1.00 89.00 72 MET A C 1
ATOM 618 O O . MET A 1 72 ? -17.040 -3.923 2.819 1.00 89.00 72 MET A O 1
ATOM 622 N N . ALA A 1 73 ? -17.662 -3.449 4.924 1.00 90.00 73 ALA A N 1
ATOM 623 C CA . ALA A 1 73 ? -16.389 -2.840 5.300 1.00 90.00 73 ALA A CA 1
ATOM 624 C C . ALA A 1 73 ? -15.228 -3.848 5.246 1.00 90.00 73 ALA A C 1
ATOM 626 O O . ALA A 1 73 ? -14.133 -3.505 4.796 1.00 90.00 73 ALA A O 1
ATOM 627 N N . PHE A 1 74 ? -15.460 -5.095 5.671 1.00 90.62 74 PHE A N 1
ATOM 628 C CA . PHE A 1 74 ? -14.456 -6.154 5.600 1.00 90.62 74 PHE A CA 1
ATOM 629 C C . PHE A 1 74 ? -14.145 -6.581 4.158 1.00 90.62 74 PHE A C 1
ATOM 631 O O . PHE A 1 74 ? -12.974 -6.766 3.824 1.00 90.62 74 PHE A O 1
ATOM 638 N N . ASP A 1 75 ? -15.153 -6.702 3.293 1.00 89.75 75 ASP A N 1
ATOM 639 C CA . ASP A 1 75 ? -14.948 -7.020 1.875 1.00 89.75 75 ASP A CA 1
ATOM 640 C C . ASP A 1 75 ? -14.162 -5.904 1.172 1.00 89.75 75 ASP A C 1
ATOM 642 O O . ASP A 1 75 ? -13.165 -6.161 0.499 1.00 89.75 75 ASP A O 1
ATOM 646 N N . MET A 1 76 ? -14.521 -4.639 1.420 1.00 94.00 76 MET A N 1
ATOM 647 C CA . MET A 1 76 ? -13.768 -3.492 0.905 1.00 94.00 76 MET A CA 1
ATOM 648 C C . MET A 1 76 ? -12.311 -3.504 1.384 1.00 94.00 76 MET A C 1
ATOM 650 O O . MET A 1 76 ? -11.396 -3.334 0.579 1.00 94.00 76 MET A O 1
ATOM 654 N N . TYR A 1 77 ? -12.086 -3.746 2.678 1.00 93.81 77 TYR A N 1
ATOM 655 C CA . TYR A 1 77 ? -10.742 -3.890 3.235 1.00 93.81 77 TYR A CA 1
ATOM 656 C C . TYR A 1 77 ? -9.963 -5.023 2.551 1.00 93.81 77 TYR A C 1
ATOM 658 O O . TYR A 1 77 ? -8.822 -4.825 2.137 1.00 93.81 77 TYR A O 1
ATOM 666 N N . SER A 1 78 ? -10.594 -6.184 2.370 1.00 92.31 78 SER A N 1
ATOM 667 C CA . SER A 1 78 ? -9.976 -7.358 1.751 1.00 92.31 78 SER A CA 1
ATOM 668 C C . SER A 1 78 ? -9.586 -7.095 0.296 1.00 92.31 78 SER A C 1
ATOM 670 O O . SER A 1 78 ? -8.474 -7.437 -0.104 1.00 92.31 78 SER A O 1
ATOM 672 N N . ARG A 1 79 ? -10.444 -6.418 -0.480 1.00 93.56 79 ARG A N 1
ATOM 673 C CA . ARG A 1 79 ? -10.137 -5.996 -1.859 1.00 93.56 79 ARG A CA 1
ATOM 674 C C . ARG A 1 79 ? -8.921 -5.075 -1.912 1.00 93.56 79 ARG A C 1
ATOM 676 O O . ARG A 1 79 ? -8.007 -5.328 -2.691 1.00 93.56 79 ARG A O 1
ATOM 683 N N . ILE A 1 80 ? -8.869 -4.071 -1.033 1.00 94.25 80 ILE A N 1
ATOM 684 C CA . ILE A 1 80 ? -7.733 -3.141 -0.946 1.00 94.25 80 ILE A CA 1
ATOM 685 C C . ILE A 1 80 ? -6.442 -3.891 -0.597 1.00 94.25 80 ILE A C 1
ATOM 687 O O . ILE A 1 80 ? -5.404 -3.637 -1.204 1.00 94.25 80 ILE A O 1
ATOM 691 N N . CYS A 1 81 ? -6.490 -4.836 0.347 1.00 92.69 81 CYS A N 1
ATOM 692 C CA . CYS A 1 81 ? -5.330 -5.662 0.682 1.00 92.69 81 CYS A CA 1
ATOM 693 C C . CYS A 1 81 ? -4.858 -6.501 -0.509 1.00 92.69 81 CYS A C 1
ATOM 695 O O . CYS A 1 81 ? -3.663 -6.540 -0.788 1.00 92.69 81 CYS A O 1
ATOM 697 N N . VAL A 1 82 ? -5.781 -7.142 -1.229 1.00 92.12 82 VAL A N 1
ATOM 698 C CA . VAL A 1 82 ? -5.460 -7.931 -2.424 1.00 92.12 82 VAL A CA 1
ATOM 699 C C . VAL A 1 82 ? -4.797 -7.061 -3.491 1.00 92.12 82 VAL A C 1
ATOM 701 O O . VAL A 1 82 ? -3.777 -7.460 -4.048 1.00 92.12 82 VAL A O 1
ATOM 704 N N . ASP A 1 83 ? -5.330 -5.873 -3.763 1.00 93.44 83 ASP A N 1
ATOM 705 C CA . ASP A 1 83 ? -4.762 -4.984 -4.777 1.00 93.44 83 ASP A CA 1
ATOM 706 C C . ASP A 1 83 ? -3.401 -4.420 -4.360 1.00 93.44 83 ASP A C 1
ATOM 708 O O . ASP A 1 83 ? -2.489 -4.361 -5.185 1.00 93.44 83 ASP A O 1
ATOM 712 N N . TYR A 1 84 ? -3.214 -4.107 -3.075 1.00 94.31 84 TYR A N 1
ATOM 713 C CA . TYR A 1 84 ? -1.905 -3.746 -2.532 1.00 94.31 84 TYR A CA 1
ATOM 714 C C . TYR A 1 84 ? -0.866 -4.855 -2.760 1.00 94.31 84 TYR A C 1
ATOM 716 O O . TYR A 1 84 ? 0.229 -4.571 -3.243 1.00 94.31 84 TYR A O 1
ATOM 724 N N . PHE A 1 85 ? -1.214 -6.118 -2.482 1.00 90.25 85 PHE A N 1
ATOM 725 C CA . PHE A 1 85 ? -0.305 -7.244 -2.717 1.00 90.25 85 PHE A CA 1
ATOM 726 C C . PHE A 1 85 ? -0.015 -7.461 -4.203 1.00 90.25 85 PHE A C 1
ATOM 728 O O . PHE A 1 85 ? 1.143 -7.645 -4.558 1.00 90.25 85 PHE A O 1
ATOM 735 N N . LYS A 1 86 ? -1.011 -7.333 -5.090 1.00 90.75 86 LYS A N 1
ATOM 736 C CA . LYS A 1 86 ? -0.773 -7.396 -6.544 1.00 90.75 86 LYS A CA 1
ATOM 737 C C . LYS A 1 86 ? 0.222 -6.336 -7.005 1.00 90.75 86 LYS A C 1
ATOM 739 O O . LYS A 1 86 ? 1.062 -6.630 -7.845 1.00 90.75 86 LYS A O 1
ATOM 744 N N . VAL A 1 87 ? 0.106 -5.102 -6.510 1.00 91.44 87 VAL A N 1
ATOM 745 C CA . VAL A 1 87 ? 1.031 -4.017 -6.873 1.00 91.44 87 VAL A CA 1
ATOM 746 C C . VAL A 1 87 ? 2.434 -4.312 -6.352 1.00 91.44 87 VAL A C 1
ATOM 748 O O . VAL A 1 87 ? 3.393 -4.168 -7.102 1.00 91.44 87 VAL A O 1
ATOM 751 N N . LEU A 1 88 ? 2.550 -4.758 -5.101 1.00 90.12 88 LEU A N 1
ATOM 752 C CA . LEU A 1 88 ? 3.830 -5.128 -4.501 1.00 90.12 88 LEU A CA 1
ATOM 753 C C . LEU A 1 88 ? 4.501 -6.257 -5.295 1.00 90.12 88 LEU A C 1
ATOM 755 O O . LEU A 1 88 ? 5.641 -6.109 -5.717 1.00 90.12 88 LEU A O 1
ATOM 759 N N . ASP A 1 89 ? 3.779 -7.341 -5.577 1.00 88.81 89 ASP A N 1
ATOM 760 C CA . ASP A 1 89 ? 4.324 -8.484 -6.312 1.00 88.81 89 ASP A CA 1
ATOM 761 C C . ASP A 1 89 ? 4.683 -8.131 -7.760 1.00 88.81 89 ASP A C 1
ATOM 763 O O . ASP A 1 89 ? 5.741 -8.536 -8.233 1.00 88.81 89 ASP A O 1
ATOM 767 N N . LYS A 1 90 ? 3.873 -7.315 -8.453 1.00 89.12 90 LYS A N 1
ATOM 768 C CA . LYS A 1 90 ? 4.232 -6.794 -9.786 1.00 89.12 90 LYS A CA 1
ATOM 769 C C . LYS A 1 90 ? 5.516 -5.975 -9.748 1.00 89.12 90 LYS A C 1
ATOM 771 O O . LYS A 1 90 ? 6.360 -6.141 -10.622 1.00 89.12 90 LYS A O 1
ATOM 776 N N . ASN A 1 91 ? 5.645 -5.083 -8.768 1.00 88.88 91 ASN A N 1
ATOM 777 C CA . ASN A 1 91 ? 6.827 -4.241 -8.637 1.00 88.88 91 ASN A CA 1
ATOM 778 C C . ASN A 1 91 ? 8.075 -5.083 -8.383 1.00 88.88 91 ASN A C 1
ATOM 780 O O . ASN A 1 91 ? 9.092 -4.832 -9.019 1.00 88.88 91 ASN A O 1
ATOM 784 N N . ASP A 1 92 ? 7.984 -6.093 -7.521 1.00 86.56 92 ASP A N 1
ATOM 785 C CA . ASP A 1 92 ? 9.112 -6.974 -7.227 1.00 86.56 92 ASP A CA 1
ATOM 786 C C . ASP A 1 92 ? 9.536 -7.768 -8.474 1.00 86.56 92 ASP A C 1
ATOM 788 O O . ASP A 1 92 ? 10.714 -7.772 -8.812 1.00 86.56 92 ASP A O 1
ATOM 792 N N . ILE A 1 93 ? 8.588 -8.335 -9.232 1.00 87.19 93 ILE A N 1
ATOM 793 C CA . ILE A 1 93 ? 8.875 -9.056 -10.490 1.00 87.19 93 ILE A CA 1
ATOM 794 C C . ILE A 1 93 ? 9.520 -8.140 -11.537 1.00 87.19 93 ILE A C 1
ATOM 796 O O . ILE A 1 93 ? 10.388 -8.567 -12.296 1.00 87.19 93 ILE A O 1
ATOM 800 N N . LEU A 1 94 ? 9.078 -6.882 -11.615 1.00 87.12 94 LEU A N 1
ATOM 801 C CA . LEU A 1 94 ? 9.681 -5.902 -12.516 1.00 87.12 94 LEU A CA 1
ATOM 802 C C . LEU A 1 94 ? 11.089 -5.522 -12.055 1.00 87.12 94 LEU A C 1
ATOM 804 O O . LEU A 1 94 ? 11.967 -5.356 -12.890 1.00 87.12 94 LEU A O 1
ATOM 808 N N . GLN A 1 95 ? 11.314 -5.392 -10.747 1.00 86.31 95 GLN A N 1
ATOM 809 C CA . GLN A 1 95 ? 12.620 -5.053 -10.179 1.00 86.31 95 GLN A CA 1
ATOM 810 C C . GLN A 1 95 ? 13.634 -6.194 -10.301 1.00 86.31 95 GLN A C 1
ATOM 812 O O . GLN A 1 95 ? 14.817 -5.916 -10.493 1.00 86.31 95 GLN A O 1
ATOM 817 N N . GLU A 1 96 ? 13.187 -7.452 -10.256 1.00 86.31 96 GLU A N 1
ATOM 818 C CA . GLU A 1 96 ? 14.045 -8.626 -10.453 1.00 86.31 96 GLU A CA 1
ATOM 819 C C . GLU A 1 96 ? 14.800 -8.585 -11.791 1.00 86.31 96 GLU A C 1
ATOM 821 O O . GLU A 1 96 ? 15.990 -8.901 -11.833 1.00 86.31 96 GLU A O 1
ATOM 826 N N . ASP A 1 97 ? 14.171 -8.092 -12.864 1.00 81.19 97 ASP A N 1
ATOM 827 C CA . ASP A 1 97 ? 14.813 -7.969 -14.183 1.00 81.19 97 ASP A CA 1
ATOM 828 C C . ASP A 1 97 ? 16.037 -7.030 -14.159 1.00 81.19 97 ASP A C 1
ATOM 830 O O . ASP A 1 97 ? 16.998 -7.216 -14.913 1.00 81.19 97 ASP A O 1
ATOM 834 N N . TYR A 1 98 ? 16.035 -6.035 -13.268 1.00 82.69 98 TYR A N 1
ATOM 835 C CA . TYR A 1 98 ? 17.109 -5.048 -13.139 1.00 82.69 98 TYR A CA 1
ATOM 836 C C . TYR A 1 98 ? 18.238 -5.494 -12.200 1.00 82.69 98 TYR A C 1
ATOM 838 O O . TYR A 1 98 ? 19.269 -4.819 -12.148 1.00 82.69 98 TYR A O 1
ATOM 846 N N . ILE A 1 99 ? 18.103 -6.626 -11.494 1.00 83.81 99 ILE A N 1
ATOM 847 C CA . ILE A 1 99 ? 19.156 -7.141 -10.597 1.00 83.81 99 ILE A CA 1
ATOM 848 C C . ILE A 1 99 ? 20.452 -7.386 -11.380 1.00 83.81 99 ILE A C 1
ATOM 850 O O . ILE A 1 99 ? 21.526 -6.980 -10.943 1.00 83.81 99 ILE A O 1
ATOM 854 N N . SER A 1 100 ? 20.347 -7.950 -12.587 1.00 76.69 100 SER A N 1
ATOM 855 C CA . SER A 1 100 ? 21.500 -8.210 -13.461 1.00 76.69 100 SER A CA 1
ATOM 856 C C . SER A 1 100 ? 22.284 -6.942 -13.842 1.00 76.69 100 SER A C 1
ATOM 858 O O . SER A 1 100 ? 23.512 -6.970 -13.923 1.00 76.69 100 SER A O 1
ATOM 860 N N . LEU A 1 101 ? 21.599 -5.805 -14.019 1.00 75.62 101 LEU A N 1
ATOM 861 C CA . LEU A 1 101 ? 22.239 -4.511 -14.283 1.00 75.62 101 LEU A CA 1
ATOM 862 C C . LEU A 1 101 ? 22.939 -3.955 -13.039 1.00 75.62 101 LEU A C 1
ATOM 864 O O . LEU A 1 101 ? 23.969 -3.292 -13.159 1.00 75.62 101 LEU A O 1
ATOM 868 N N . LEU A 1 102 ? 22.392 -4.221 -11.851 1.00 70.62 102 LEU A N 1
ATOM 869 C CA . LEU A 1 102 ? 22.993 -3.805 -10.589 1.00 70.62 102 LEU A CA 1
ATOM 870 C C . LEU A 1 102 ? 24.257 -4.620 -10.284 1.00 70.62 102 LEU A C 1
ATOM 872 O O . LEU A 1 102 ? 25.278 -4.044 -9.919 1.00 70.62 102 LEU A O 1
ATOM 876 N N . GLU A 1 103 ? 24.234 -5.935 -10.493 1.00 67.94 103 GLU A N 1
ATOM 877 C CA . GLU A 1 103 ? 25.396 -6.808 -10.271 1.00 67.94 103 GLU A CA 1
ATOM 878 C C . GLU A 1 103 ? 26.531 -6.508 -11.267 1.00 67.94 103 GLU A C 1
ATOM 880 O O . GLU A 1 103 ? 27.692 -6.383 -10.863 1.00 67.94 103 GLU A O 1
ATOM 885 N N . GLY A 1 104 ? 26.194 -6.251 -12.539 1.00 60.81 104 GLY A N 1
ATOM 886 C CA . GLY A 1 104 ? 27.146 -5.815 -13.570 1.00 60.81 104 GLY A CA 1
ATOM 887 C C . GLY A 1 104 ? 27.713 -4.400 -13.368 1.00 60.81 104 GLY A C 1
ATOM 888 O O . GLY A 1 104 ? 28.749 -4.060 -13.939 1.00 60.81 104 GLY A O 1
ATOM 889 N N . SER A 1 105 ? 27.101 -3.566 -12.517 1.00 55.25 105 SER A N 1
ATOM 890 C CA . SER A 1 105 ? 27.616 -2.220 -12.210 1.00 55.25 105 SER A CA 1
ATOM 891 C C . SER A 1 105 ? 28.933 -2.226 -11.422 1.00 55.25 105 SER A C 1
ATOM 893 O O . SER A 1 105 ? 29.683 -1.250 -11.462 1.00 55.25 105 SER A O 1
ATOM 895 N N . SER A 1 106 ? 29.276 -3.354 -10.794 1.00 54.50 106 SER A N 1
ATOM 896 C CA . SER A 1 106 ? 30.579 -3.567 -10.154 1.00 54.50 106 SER A CA 1
ATOM 897 C C . SER A 1 106 ? 31.738 -3.471 -11.159 1.00 54.50 106 SER A C 1
ATOM 899 O O . SER A 1 106 ? 32.834 -3.045 -10.801 1.00 54.50 106 SER A O 1
ATOM 901 N N . GLU A 1 107 ? 31.496 -3.807 -12.431 1.00 53.91 107 GLU A N 1
ATOM 902 C CA . GLU A 1 107 ? 32.477 -3.667 -13.515 1.00 53.91 107 GLU A CA 1
ATOM 903 C C . GLU A 1 107 ? 32.510 -2.244 -14.103 1.00 53.91 107 GLU A C 1
ATOM 905 O O . GLU A 1 107 ? 33.546 -1.809 -14.606 1.00 53.91 107 GLU A O 1
ATOM 910 N N . ILE A 1 108 ? 31.420 -1.472 -13.983 1.00 53.47 108 ILE A N 1
ATOM 911 C CA . ILE A 1 108 ? 31.345 -0.076 -14.453 1.00 53.47 108 ILE A CA 1
ATOM 912 C C . ILE A 1 108 ? 32.254 0.837 -13.617 1.00 53.47 108 ILE A C 1
ATOM 914 O O . ILE A 1 108 ? 32.881 1.738 -14.172 1.00 53.47 108 ILE A O 1
ATOM 918 N N . ASN A 1 109 ? 32.411 0.568 -12.318 1.00 52.97 109 ASN A N 1
ATOM 919 C CA . ASN A 1 109 ? 33.352 1.309 -11.464 1.00 52.97 109 ASN A CA 1
ATOM 920 C C . ASN A 1 109 ? 34.826 1.101 -11.856 1.00 52.97 109 ASN A C 1
ATOM 922 O O . ASN A 1 109 ? 35.670 1.927 -11.522 1.00 52.97 109 ASN A O 1
ATOM 926 N N . ASN A 1 110 ? 35.141 0.034 -12.597 1.00 54.94 110 ASN A N 1
ATOM 927 C CA . ASN A 1 110 ? 36.491 -0.241 -13.092 1.00 54.94 110 ASN A CA 1
ATOM 928 C C . ASN A 1 110 ? 36.721 0.276 -14.517 1.00 54.94 110 ASN A C 1
ATOM 930 O O . ASN A 1 110 ? 37.790 0.046 -15.080 1.00 54.94 110 ASN A O 1
ATOM 934 N N . ASN A 1 111 ? 35.746 0.964 -15.121 1.00 55.66 111 ASN A N 1
ATOM 935 C CA . ASN A 1 111 ? 35.923 1.567 -16.434 1.00 55.66 111 ASN A CA 1
ATOM 936 C C . ASN A 1 111 ? 36.822 2.811 -16.288 1.00 55.66 111 ASN A C 1
ATOM 938 O O . ASN A 1 111 ? 36.374 3.823 -15.743 1.00 55.66 111 ASN A O 1
ATOM 942 N N . PRO A 1 112 ? 38.070 2.805 -16.796 1.00 57.41 112 PRO A N 1
ATOM 943 C CA . PRO A 1 112 ? 39.014 3.907 -16.585 1.00 57.41 112 PRO A CA 1
ATOM 944 C C . PRO A 1 112 ? 38.558 5.232 -17.222 1.00 57.41 112 PRO A C 1
ATOM 946 O O . PRO A 1 112 ? 39.119 6.279 -16.923 1.00 57.41 112 PRO A O 1
ATOM 949 N N . GLN A 1 113 ? 37.533 5.204 -18.082 1.00 53.75 113 GLN A N 1
ATOM 950 C CA . GLN A 1 113 ? 36.927 6.390 -18.699 1.00 53.75 113 GLN A CA 1
ATOM 951 C C . GLN A 1 113 ? 35.875 7.093 -17.821 1.00 53.75 113 GLN A C 1
ATOM 953 O O . GLN A 1 113 ? 35.489 8.212 -18.141 1.00 53.75 113 GLN A O 1
ATOM 958 N N . LEU A 1 114 ? 35.398 6.454 -16.748 1.00 54.09 114 LEU A N 1
ATOM 959 C CA . LEU A 1 114 ? 34.380 6.997 -15.835 1.00 54.09 114 LEU A CA 1
ATOM 960 C C . LEU A 1 114 ? 34.936 7.278 -14.432 1.00 54.09 114 LEU A C 1
ATOM 962 O O . LEU A 1 114 ? 34.171 7.602 -13.528 1.00 54.09 114 LEU A O 1
ATOM 966 N N . ASN A 1 115 ? 36.253 7.156 -14.244 1.00 60.06 115 ASN A N 1
ATOM 967 C CA . ASN A 1 115 ? 36.893 7.418 -12.964 1.00 60.06 115 ASN A CA 1
ATOM 968 C C . ASN A 1 115 ? 36.881 8.928 -12.665 1.00 60.06 115 ASN A C 1
ATOM 970 O O . ASN A 1 115 ? 37.678 9.698 -13.204 1.00 60.06 115 ASN A O 1
ATOM 974 N N . VAL A 1 116 ? 35.929 9.340 -11.829 1.00 60.78 116 VAL A N 1
ATOM 975 C CA . VAL A 1 116 ? 35.679 10.738 -11.448 1.00 60.78 116 VAL A CA 1
ATOM 976 C C . VAL A 1 116 ? 36.725 11.260 -10.455 1.00 60.78 116 VAL A C 1
ATOM 978 O O . VAL A 1 116 ? 36.847 12.471 -10.282 1.00 60.78 116 VAL A O 1
ATOM 981 N N . ASP A 1 117 ? 37.519 10.369 -9.851 1.00 63.38 117 ASP A N 1
ATOM 982 C CA . ASP A 1 117 ? 38.495 10.709 -8.807 1.00 63.38 117 ASP A CA 1
ATOM 983 C C . ASP A 1 117 ? 39.703 11.502 -9.344 1.00 63.38 117 ASP A C 1
ATOM 985 O O . ASP A 1 117 ? 40.456 12.092 -8.572 1.00 63.38 117 ASP A O 1
ATOM 989 N N . ASN A 1 118 ? 39.879 11.560 -10.671 1.00 62.09 118 ASN A N 1
ATOM 990 C CA . ASN A 1 118 ? 40.955 12.310 -11.328 1.00 62.09 118 ASN A CA 1
ATOM 991 C C . ASN A 1 118 ? 40.578 13.746 -11.734 1.00 62.09 118 ASN A C 1
ATOM 993 O O . ASN A 1 118 ? 41.434 14.463 -12.248 1.00 62.09 118 ASN A O 1
ATOM 997 N N . ILE A 1 119 ? 39.335 14.192 -11.518 1.00 66.12 119 ILE A N 1
ATOM 998 C CA . ILE A 1 119 ? 38.910 15.547 -11.897 1.00 66.12 119 ILE A CA 1
ATOM 999 C C . ILE A 1 119 ? 39.315 16.525 -10.789 1.00 66.12 119 ILE A C 1
ATOM 1001 O O . ILE A 1 119 ? 38.630 16.656 -9.776 1.00 66.12 119 ILE A O 1
ATOM 1005 N N . GLN A 1 120 ? 40.435 17.225 -10.978 1.00 71.19 120 GLN A N 1
ATOM 1006 C CA . GLN A 1 120 ? 40.951 18.173 -9.981 1.00 71.19 120 GLN A CA 1
ATOM 1007 C C . GLN A 1 120 ? 40.449 19.611 -10.184 1.00 71.19 120 GLN A C 1
ATOM 1009 O O . GLN A 1 120 ? 40.532 20.418 -9.259 1.00 71.19 120 GLN A O 1
ATOM 1014 N N . ASN A 1 121 ? 39.926 19.951 -11.371 1.00 80.25 121 ASN A N 1
ATOM 1015 C CA . ASN A 1 121 ? 39.556 21.323 -11.725 1.00 80.25 121 ASN A CA 1
ATOM 1016 C C . ASN A 1 121 ? 38.164 21.423 -12.386 1.00 80.25 121 ASN A C 1
ATOM 1018 O O . ASN A 1 121 ? 37.762 20.569 -13.177 1.00 80.25 121 ASN A O 1
ATOM 1022 N N . ILE A 1 122 ? 37.440 22.508 -12.091 1.00 80.81 122 ILE A N 1
ATOM 1023 C CA . ILE A 1 122 ? 36.082 22.790 -12.590 1.00 80.81 122 ILE A CA 1
ATOM 1024 C C . ILE A 1 122 ? 36.069 22.921 -14.121 1.00 80.81 122 ILE A C 1
ATOM 1026 O O . ILE A 1 122 ? 35.139 22.454 -14.777 1.00 80.81 122 ILE A O 1
ATOM 1030 N N . ASP A 1 123 ? 37.118 23.497 -14.709 1.00 79.56 123 ASP A N 1
ATOM 1031 C CA . ASP A 1 123 ? 37.216 23.666 -16.164 1.00 79.56 123 ASP A CA 1
ATOM 1032 C C . ASP A 1 123 ? 37.365 22.329 -16.905 1.00 79.56 123 ASP A C 1
ATOM 1034 O O . ASP A 1 123 ? 36.851 22.155 -18.010 1.00 79.56 123 ASP A O 1
ATOM 1038 N N . GLU A 1 124 ? 38.019 21.349 -16.284 1.00 79.06 124 GLU A N 1
ATOM 1039 C CA . GLU A 1 124 ? 38.166 19.999 -16.829 1.00 79.06 124 GLU A CA 1
ATOM 1040 C C . GLU A 1 124 ? 36.830 19.243 -16.795 1.00 79.06 124 GLU A C 1
ATOM 1042 O O . GLU A 1 124 ? 36.444 18.617 -17.786 1.00 79.06 124 GLU A O 1
ATOM 1047 N N . ALA A 1 125 ? 36.067 19.404 -15.709 1.00 76.12 125 ALA A N 1
ATOM 1048 C CA . ALA A 1 125 ? 34.705 18.887 -15.600 1.00 76.12 125 ALA A CA 1
ATOM 1049 C C . ALA A 1 125 ? 33.779 19.483 -16.677 1.00 76.12 125 ALA A C 1
ATOM 1051 O O . ALA A 1 125 ? 33.032 18.758 -17.340 1.00 76.12 125 ALA A O 1
ATOM 1052 N N . ASN A 1 126 ? 33.868 20.799 -16.899 1.00 81.19 126 ASN A N 1
ATOM 1053 C CA . ASN A 1 12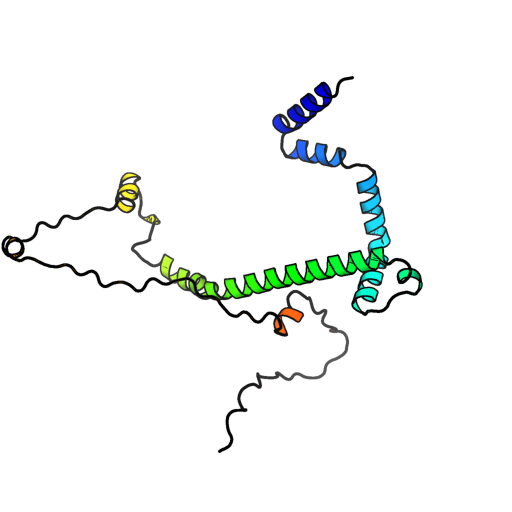6 ? 33.086 21.500 -17.918 1.00 81.19 126 ASN A CA 1
ATOM 1054 C C . ASN A 1 126 ? 33.415 21.004 -19.335 1.00 81.19 126 ASN A C 1
ATOM 1056 O O . ASN A 1 126 ? 32.508 20.785 -20.141 1.00 81.19 126 ASN A O 1
ATOM 1060 N N . ASN A 1 127 ? 34.695 20.764 -19.629 1.00 80.50 127 ASN A N 1
ATOM 1061 C CA . ASN A 1 127 ? 35.140 20.241 -20.922 1.00 80.50 127 ASN A CA 1
ATOM 1062 C C . ASN A 1 127 ? 34.692 18.794 -21.179 1.00 80.50 127 ASN A C 1
ATOM 1064 O O . ASN A 1 127 ? 34.436 18.440 -22.329 1.00 80.50 127 ASN A O 1
ATOM 1068 N N . LEU A 1 128 ? 34.572 17.968 -20.135 1.00 74.44 128 LEU A N 1
ATOM 1069 C CA . LEU A 1 128 ? 34.047 16.603 -20.242 1.00 74.44 128 LEU A CA 1
ATOM 1070 C C . LEU A 1 128 ? 32.535 16.593 -20.536 1.00 74.44 128 LEU A C 1
ATOM 1072 O O . LEU A 1 128 ? 32.039 15.735 -21.267 1.00 74.44 128 LEU A O 1
ATOM 1076 N N . LEU A 1 129 ? 31.805 17.560 -19.972 1.00 76.44 129 LEU A N 1
ATOM 1077 C CA . LEU A 1 129 ? 30.356 17.696 -20.125 1.00 76.44 129 LEU A CA 1
ATOM 1078 C C . LEU A 1 129 ? 29.971 18.330 -21.472 1.00 76.44 129 LEU A C 1
ATOM 1080 O O . LEU A 1 129 ? 28.940 17.990 -22.060 1.00 76.44 129 LEU A O 1
ATOM 1084 N N . MET A 1 130 ? 30.806 19.229 -21.998 1.00 80.31 130 MET A N 1
ATOM 1085 C CA . MET A 1 130 ? 30.606 19.835 -23.312 1.00 80.31 130 MET A CA 1
ATOM 1086 C C . MET A 1 130 ? 30.995 18.892 -24.458 1.00 80.31 130 MET A C 1
ATOM 1088 O O . MET A 1 130 ? 32.069 18.296 -24.500 1.00 80.31 130 MET A O 1
ATOM 1092 N N . ARG A 1 131 ? 30.142 18.825 -25.488 1.00 70.62 131 ARG A N 1
ATOM 1093 C CA . ARG A 1 131 ? 30.497 18.177 -26.758 1.00 70.62 131 ARG A CA 1
ATOM 1094 C C . ARG A 1 131 ? 31.588 18.982 -27.465 1.00 70.62 131 ARG A C 1
ATOM 1096 O O . ARG A 1 131 ? 31.291 19.990 -28.102 1.00 70.62 131 ARG A O 1
ATOM 1103 N N . SER A 1 132 ? 32.827 18.500 -27.434 1.00 69.88 132 SER A N 1
ATOM 1104 C CA . SER A 1 132 ? 33.884 19.020 -28.304 1.00 69.88 132 SER A CA 1
ATOM 1105 C C . SER A 1 132 ? 33.721 18.454 -29.718 1.00 69.88 132 SER A C 1
ATOM 1107 O O . SER A 1 132 ? 33.948 17.274 -29.992 1.00 69.88 132 SER A O 1
ATOM 1109 N N . ILE A 1 133 ? 33.284 19.299 -30.652 1.00 70.44 133 ILE A N 1
ATOM 1110 C CA . ILE A 1 133 ? 33.247 18.939 -32.069 1.00 70.44 133 ILE A CA 1
ATOM 1111 C C . ILE A 1 133 ? 34.684 19.021 -32.583 1.00 70.44 133 ILE A C 1
ATOM 1113 O O . ILE A 1 133 ? 35.186 20.099 -32.888 1.00 70.44 133 ILE A O 1
ATOM 1117 N N . LYS A 1 134 ? 35.361 17.875 -32.677 1.00 70.81 134 LYS A N 1
ATOM 1118 C CA . LYS A 1 134 ? 36.648 17.783 -33.372 1.00 70.81 134 LYS A CA 1
ATOM 1119 C C . LYS A 1 134 ? 36.379 17.864 -34.871 1.00 70.81 134 LYS A C 1
ATOM 1121 O O . LYS A 1 134 ? 36.091 16.854 -35.513 1.00 70.81 134 LYS A O 1
ATOM 1126 N N . ILE A 1 135 ? 36.410 19.076 -35.415 1.00 67.38 135 ILE A N 1
ATOM 1127 C CA . ILE A 1 135 ? 36.375 19.295 -36.861 1.00 67.38 135 ILE A CA 1
ATOM 1128 C C . ILE A 1 135 ? 37.740 18.849 -37.386 1.00 67.38 135 ILE A C 1
ATOM 1130 O O . ILE A 1 135 ? 38.710 19.596 -37.338 1.00 67.38 135 ILE A O 1
ATOM 1134 N N . VAL A 1 136 ? 37.838 17.590 -37.810 1.00 69.94 136 VAL A N 1
ATOM 1135 C CA . VAL A 1 136 ? 39.003 17.122 -38.561 1.00 69.94 136 VAL A CA 1
ATOM 1136 C C . VAL A 1 136 ? 38.869 17.711 -39.956 1.00 69.94 136 VAL A C 1
ATOM 1138 O O . VAL A 1 136 ? 37.929 17.371 -40.679 1.00 69.94 136 VAL A O 1
ATOM 1141 N N . GLU A 1 137 ? 39.764 18.627 -40.320 1.00 70.94 137 GLU A N 1
ATOM 1142 C CA . GLU A 1 137 ? 39.819 19.119 -41.692 1.00 70.94 137 GLU A CA 1
ATOM 1143 C C . GLU A 1 137 ? 40.117 17.935 -42.626 1.00 70.94 137 GLU A C 1
ATOM 1145 O O . GLU A 1 137 ? 41.085 17.202 -42.403 1.00 70.94 137 GLU A O 1
ATOM 1150 N N . PRO A 1 138 ? 39.273 17.684 -43.643 1.00 65.19 138 PRO A N 1
ATOM 1151 C CA . PRO A 1 138 ? 39.507 16.590 -44.567 1.00 65.19 138 PRO A CA 1
ATOM 1152 C C . PRO A 1 138 ? 40.770 16.874 -45.379 1.00 65.19 138 PRO A C 1
ATOM 1154 O O . PRO A 1 138 ? 40.990 17.992 -45.849 1.00 65.19 138 PRO A O 1
ATOM 1157 N N . ASN A 1 139 ? 41.583 15.840 -45.578 1.00 72.12 139 ASN A N 1
ATOM 1158 C CA . ASN A 1 139 ? 42.791 15.930 -46.388 1.00 72.12 139 ASN A CA 1
ATOM 1159 C C . ASN A 1 139 ? 42.445 16.367 -47.833 1.00 72.12 139 ASN A C 1
ATOM 1161 O O . ASN A 1 139 ? 41.341 16.099 -48.311 1.00 72.12 139 ASN A O 1
ATOM 1165 N N . SER A 1 140 ? 43.371 17.014 -48.552 1.00 73.19 140 SER A N 1
ATOM 1166 C CA . SER A 1 140 ? 43.097 17.706 -49.837 1.00 73.19 140 SER A CA 1
ATOM 1167 C C . SER A 1 140 ? 42.344 16.856 -50.887 1.00 73.19 140 SER A C 1
ATOM 1169 O O . SER A 1 140 ? 41.454 17.355 -51.577 1.00 73.19 140 SER A O 1
ATOM 1171 N N . LEU A 1 141 ? 42.618 15.546 -50.953 1.00 70.75 141 LEU A N 1
ATOM 1172 C CA . LEU A 1 141 ? 41.921 14.610 -51.850 1.00 70.75 141 LEU A CA 1
ATOM 1173 C C . LEU A 1 141 ? 40.463 14.324 -51.452 1.00 70.75 141 LEU A C 1
ATOM 1175 O O . LEU A 1 141 ? 39.616 14.105 -52.316 1.00 70.75 141 LEU A O 1
ATOM 1179 N N . GLU A 1 142 ? 40.148 14.321 -50.157 1.00 66.06 142 GLU A N 1
ATOM 1180 C CA . GLU A 1 142 ? 38.812 13.978 -49.657 1.00 66.06 142 GLU A CA 1
ATOM 1181 C C . GLU A 1 142 ? 37.773 15.059 -49.977 1.00 66.06 142 GLU A C 1
ATOM 1183 O O . GLU A 1 142 ? 36.582 14.766 -50.065 1.00 66.06 142 GLU A O 1
ATOM 1188 N N . LYS A 1 143 ? 38.220 16.296 -50.232 1.00 71.12 143 LYS A N 1
ATOM 1189 C CA . LYS A 1 143 ? 37.364 17.419 -50.640 1.00 71.12 143 LYS A CA 1
ATOM 1190 C C . LYS A 1 143 ? 36.779 17.248 -52.048 1.00 71.12 143 LYS A C 1
ATOM 1192 O O . LYS A 1 143 ? 35.762 17.859 -52.368 1.00 71.12 143 LYS A O 1
ATOM 1197 N N . LEU A 1 144 ? 37.404 16.415 -52.883 1.00 78.69 144 LEU A N 1
ATOM 1198 C CA . LEU A 1 144 ? 37.006 16.193 -54.277 1.00 78.69 144 LEU A CA 1
ATOM 1199 C C . LEU A 1 144 ? 35.965 15.074 -54.438 1.00 78.69 144 LEU A C 1
ATOM 1201 O O . LEU A 1 144 ? 35.411 14.903 -55.523 1.00 78.69 144 LEU A O 1
ATOM 1205 N N . VAL A 1 145 ? 35.665 14.322 -53.372 1.00 79.19 145 VAL A N 1
ATOM 1206 C CA . VAL A 1 145 ? 34.763 13.165 -53.422 1.00 79.19 145 VAL A CA 1
ATOM 1207 C C . VAL A 1 145 ? 33.495 13.437 -52.614 1.00 79.19 145 VAL A C 1
ATOM 1209 O O . VAL A 1 145 ? 33.534 13.681 -51.410 1.00 79.19 145 VAL A O 1
ATOM 1212 N N . LYS A 1 146 ? 32.326 13.336 -53.259 1.00 75.00 146 LYS A N 1
ATOM 1213 C CA . LYS A 1 146 ? 31.025 13.433 -52.578 1.00 75.00 146 LYS A CA 1
ATOM 1214 C C . LYS A 1 146 ? 30.775 12.170 -51.744 1.00 75.00 146 LYS A C 1
ATOM 1216 O O . LYS A 1 146 ? 30.307 11.161 -52.265 1.00 75.00 146 LYS A O 1
ATOM 1221 N N . ARG A 1 147 ? 31.070 12.215 -50.442 1.00 69.25 147 ARG A N 1
ATOM 1222 C CA . ARG A 1 147 ? 30.793 11.112 -49.505 1.00 69.25 147 ARG A CA 1
ATOM 1223 C C . ARG A 1 147 ? 29.350 11.201 -48.994 1.00 69.25 147 ARG A C 1
ATOM 1225 O O . ARG A 1 147 ? 2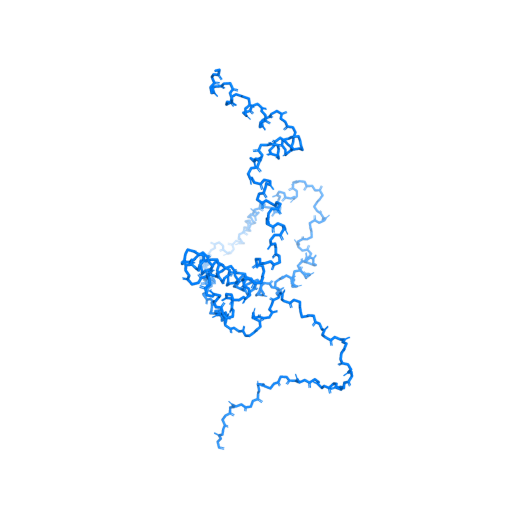8.964 12.197 -48.388 1.00 69.25 147 ARG A O 1
ATOM 1232 N N . LYS A 1 148 ? 28.550 10.150 -49.195 1.00 74.19 148 LYS A N 1
ATOM 1233 C CA . LYS A 1 148 ? 27.220 10.020 -48.577 1.00 74.19 148 LYS A CA 1
ATOM 1234 C C . LYS A 1 148 ? 27.366 9.226 -47.279 1.00 74.19 148 LYS A C 1
ATOM 1236 O O . LYS A 1 148 ? 27.532 8.013 -47.313 1.00 74.19 148 LYS A O 1
ATOM 1241 N N . ILE A 1 149 ? 27.346 9.909 -46.137 1.00 69.69 149 ILE A N 1
ATOM 1242 C CA . ILE A 1 149 ? 27.407 9.256 -44.823 1.00 69.69 149 ILE A CA 1
ATOM 1243 C C . ILE A 1 149 ? 26.003 8.746 -44.490 1.00 69.69 149 ILE A C 1
ATOM 1245 O O . ILE A 1 149 ? 25.154 9.496 -44.011 1.00 69.69 149 ILE A O 1
ATOM 1249 N N . THR A 1 150 ? 25.732 7.474 -44.767 1.00 70.69 150 THR A N 1
ATOM 1250 C CA . THR A 1 150 ? 24.500 6.817 -44.319 1.00 70.69 150 THR A CA 1
ATOM 1251 C C . THR A 1 150 ? 24.721 6.284 -42.910 1.00 70.69 150 THR A C 1
ATOM 1253 O O . THR A 1 150 ? 25.399 5.275 -42.724 1.00 70.69 150 THR A O 1
ATOM 1256 N N . LYS A 1 151 ? 24.169 6.963 -41.899 1.00 73.19 151 LYS A N 1
ATOM 1257 C CA . LYS A 1 151 ? 24.089 6.385 -40.552 1.00 73.19 151 LYS A CA 1
ATOM 1258 C C . LYS A 1 151 ? 23.194 5.148 -40.631 1.00 73.19 151 LYS A C 1
ATOM 1260 O O . LYS A 1 151 ? 22.068 5.247 -41.110 1.00 73.19 151 LYS A O 1
ATOM 1265 N N . SER A 1 152 ? 23.688 3.996 -40.182 1.00 75.00 152 SER A N 1
ATOM 1266 C CA . SER A 1 152 ? 22.850 2.809 -40.013 1.00 75.00 152 SER A CA 1
ATOM 1267 C C . SER A 1 152 ? 21.712 3.156 -39.055 1.00 75.00 152 SER A C 1
ATOM 1269 O O . SER A 1 152 ? 21.981 3.643 -37.952 1.00 75.00 152 SER A O 1
ATOM 1271 N N . VAL A 1 153 ? 20.464 2.926 -39.465 1.00 76.94 153 VAL A N 1
ATOM 1272 C CA . VAL A 1 153 ? 19.303 3.094 -38.585 1.00 76.94 153 VAL A CA 1
ATOM 1273 C C . VAL A 1 153 ? 19.470 2.099 -37.440 1.00 76.94 153 VAL A C 1
ATOM 1275 O O . VAL A 1 153 ? 19.344 0.890 -37.634 1.00 76.94 153 VAL A O 1
ATOM 1278 N N . LYS A 1 154 ? 19.848 2.593 -36.258 1.00 77.50 154 LYS A N 1
ATOM 1279 C CA . LYS A 1 154 ? 19.859 1.770 -35.050 1.00 77.50 154 LYS A CA 1
ATOM 1280 C C . LYS A 1 154 ? 18.407 1.406 -34.760 1.00 77.50 154 LYS A C 1
ATOM 1282 O O . LYS A 1 154 ? 17.555 2.288 -34.780 1.00 77.50 154 LYS A O 1
ATOM 1287 N N . LYS A 1 155 ? 18.126 0.121 -34.534 1.00 78.94 155 LYS A N 1
ATOM 1288 C CA . LYS A 1 155 ? 16.793 -0.307 -34.101 1.00 78.94 155 LYS A CA 1
ATOM 1289 C C . LYS A 1 155 ? 16.514 0.360 -32.758 1.00 78.94 155 LYS A C 1
ATOM 1291 O O . LYS A 1 155 ? 17.273 0.167 -31.812 1.00 78.94 155 LYS A O 1
ATOM 1296 N N . GLU A 1 156 ? 15.480 1.184 -32.708 1.00 79.00 156 GLU A N 1
ATOM 1297 C CA . GLU A 1 156 ? 15.026 1.791 -31.464 1.00 79.00 156 GLU A CA 1
ATOM 1298 C C . GLU A 1 156 ? 14.386 0.692 -30.609 1.00 79.00 156 GLU A C 1
ATOM 1300 O O . GLU A 1 156 ? 13.542 -0.069 -31.083 1.00 79.00 156 GLU A O 1
ATOM 1305 N N . HIS A 1 157 ? 14.834 0.565 -29.362 1.00 78.06 157 HIS A N 1
ATOM 1306 C CA . HIS A 1 157 ? 14.231 -0.355 -28.406 1.00 78.06 157 HIS A CA 1
ATOM 1307 C C . HIS A 1 157 ? 12.978 0.309 -27.843 1.00 78.06 157 HIS A C 1
ATOM 1309 O O . HIS A 1 157 ? 13.068 1.216 -27.017 1.00 78.06 157 HIS A O 1
ATOM 1315 N N . ILE A 1 158 ? 11.814 -0.117 -28.324 1.00 83.12 158 ILE A N 1
ATOM 1316 C CA . ILE A 1 158 ? 10.533 0.305 -27.759 1.00 83.12 158 ILE A CA 1
ATOM 1317 C C . ILE A 1 158 ? 10.224 -0.496 -26.486 1.00 83.12 158 ILE A C 1
ATOM 1319 O O . ILE A 1 158 ? 10.614 -1.665 -26.400 1.00 83.12 158 ILE A O 1
ATOM 1323 N N . PRO A 1 159 ? 9.527 0.095 -25.499 1.00 82.62 159 PRO A N 1
ATOM 1324 C CA . PRO A 1 159 ? 9.036 -0.646 -24.344 1.00 82.62 159 PRO A CA 1
ATOM 1325 C C . PRO A 1 159 ? 8.145 -1.816 -24.780 1.00 82.62 159 PRO A C 1
ATOM 1327 O O . PRO A 1 159 ? 7.274 -1.649 -25.634 1.00 82.62 159 PRO A O 1
ATOM 1330 N N . LEU A 1 160 ? 8.368 -2.989 -24.189 1.00 82.25 160 LEU A N 1
ATOM 1331 C CA . LEU A 1 160 ? 7.573 -4.194 -24.422 1.00 82.25 160 LEU A CA 1
ATOM 1332 C C . LEU A 1 160 ? 6.714 -4.486 -23.188 1.00 82.25 160 LEU A C 1
ATOM 1334 O O . LEU A 1 160 ? 7.150 -4.269 -22.058 1.00 82.25 160 LEU A O 1
ATOM 1338 N N . GLU A 1 161 ? 5.499 -4.985 -23.407 1.00 83.31 161 GLU A N 1
ATOM 1339 C CA . GLU A 1 161 ? 4.634 -5.468 -22.330 1.00 83.31 161 GLU A CA 1
ATOM 1340 C C . GLU A 1 161 ? 5.099 -6.859 -21.873 1.00 83.31 161 GLU A C 1
ATOM 1342 O O . GLU A 1 161 ? 5.356 -7.738 -22.698 1.00 83.31 161 GLU A O 1
ATOM 1347 N N . LYS A 1 162 ? 5.224 -7.053 -20.555 1.00 80.56 162 LYS A N 1
ATOM 1348 C CA . LYS A 1 162 ? 5.582 -8.337 -19.941 1.00 80.56 162 LYS A CA 1
ATOM 1349 C C . LYS A 1 162 ? 4.318 -9.008 -19.414 1.00 80.56 162 LYS A C 1
ATOM 1351 O O . LYS A 1 162 ? 3.561 -8.382 -18.673 1.00 80.56 162 LYS A O 1
ATOM 1356 N N . ASP A 1 163 ? 4.120 -10.279 -19.754 1.00 82.31 163 ASP A N 1
ATOM 1357 C CA . ASP A 1 163 ? 3.062 -11.088 -19.148 1.00 82.31 163 ASP A CA 1
ATOM 1358 C C . ASP A 1 163 ? 3.511 -11.544 -17.751 1.00 82.31 163 ASP A C 1
ATOM 1360 O O . ASP A 1 163 ? 4.564 -12.166 -17.594 1.00 82.31 163 ASP A O 1
ATOM 1364 N N . ILE A 1 164 ? 2.752 -11.166 -16.720 1.00 80.25 164 ILE A N 1
ATOM 1365 C CA . ILE A 1 164 ? 3.106 -11.380 -15.312 1.00 80.25 164 ILE A CA 1
ATOM 1366 C C . ILE A 1 164 ? 2.055 -12.279 -14.665 1.00 80.25 164 ILE A C 1
ATOM 1368 O O . ILE A 1 164 ? 0.911 -11.869 -14.444 1.00 80.25 164 ILE A O 1
ATOM 1372 N N . ASN A 1 165 ? 2.465 -13.484 -14.269 1.00 83.31 165 ASN A N 1
ATOM 1373 C CA . ASN A 1 165 ? 1.594 -14.412 -13.561 1.00 83.31 165 ASN A CA 1
ATOM 1374 C C . ASN A 1 165 ? 1.586 -14.148 -12.044 1.00 83.31 165 ASN A C 1
ATOM 1376 O O . ASN A 1 165 ? 2.490 -14.527 -11.311 1.00 83.31 165 ASN A O 1
ATOM 1380 N N . LEU A 1 166 ? 0.514 -13.534 -11.543 1.00 80.12 166 LEU A N 1
ATOM 1381 C CA . LEU A 1 166 ? 0.340 -13.236 -10.113 1.00 80.12 166 LEU A CA 1
ATOM 1382 C C . LEU A 1 166 ? -0.281 -14.379 -9.295 1.00 80.12 166 LEU A C 1
ATOM 1384 O O . LEU A 1 166 ? -0.510 -14.225 -8.096 1.00 80.12 166 LEU A O 1
ATOM 1388 N N . LYS A 1 167 ? -0.620 -15.509 -9.925 1.00 80.00 167 LYS A N 1
ATOM 1389 C CA . LYS A 1 167 ? -1.258 -16.648 -9.243 1.00 80.00 167 LYS A CA 1
ATOM 1390 C C . LYS A 1 167 ? -0.260 -17.697 -8.759 1.00 80.00 167 LYS A C 1
ATOM 1392 O O . LYS A 1 167 ? -0.685 -18.736 -8.248 1.00 80.00 167 LYS A O 1
ATOM 1397 N N . ASP A 1 168 ? 1.037 -17.440 -8.891 1.00 81.12 168 ASP A N 1
ATOM 1398 C CA . ASP A 1 168 ? 2.044 -18.422 -8.519 1.00 81.12 168 ASP A CA 1
ATOM 1399 C C . ASP A 1 168 ? 2.038 -18.713 -7.006 1.00 81.12 168 ASP A C 1
ATOM 1401 O O . ASP A 1 168 ? 1.922 -17.797 -6.181 1.00 81.12 168 ASP A O 1
ATOM 1405 N N . PRO A 1 169 ? 2.195 -19.988 -6.590 1.00 80.94 169 PRO A N 1
ATOM 1406 C CA . PRO A 1 169 ? 2.159 -20.383 -5.178 1.00 80.94 169 PRO A CA 1
ATOM 1407 C C . PRO A 1 169 ? 3.226 -19.712 -4.303 1.00 80.94 169 PRO A C 1
ATOM 1409 O O . PRO A 1 169 ? 3.090 -19.697 -3.076 1.00 80.94 169 PRO A O 1
ATOM 1412 N N . ILE A 1 170 ? 4.279 -19.175 -4.923 1.00 80.00 170 ILE A N 1
ATOM 1413 C CA . ILE A 1 170 ? 5.372 -18.455 -4.264 1.00 80.00 170 ILE A CA 1
ATOM 1414 C C . ILE A 1 170 ? 4.828 -17.192 -3.581 1.00 80.00 170 ILE A C 1
ATOM 1416 O O . ILE A 1 170 ? 5.082 -16.978 -2.391 1.00 80.00 170 ILE A O 1
ATOM 1420 N N . PHE A 1 171 ? 3.982 -16.420 -4.273 1.00 80.56 171 PHE A N 1
ATOM 1421 C CA . PHE A 1 171 ? 3.399 -15.179 -3.748 1.00 80.56 171 PHE A CA 1
ATOM 1422 C C . PHE A 1 171 ? 2.453 -15.423 -2.566 1.00 80.56 171 PHE A C 1
ATOM 1424 O O . PHE A 1 171 ? 2.340 -14.592 -1.670 1.00 80.56 171 PHE A O 1
ATOM 1431 N N . LYS A 1 172 ? 1.858 -16.620 -2.461 1.00 81.56 172 LYS A N 1
ATOM 1432 C CA . LYS A 1 172 ? 0.965 -16.981 -1.345 1.00 81.56 172 LYS A CA 1
ATOM 1433 C C . LYS A 1 172 ? 1.666 -17.022 0.019 1.00 81.56 172 LYS A C 1
ATOM 1435 O O . LYS A 1 172 ? 1.023 -16.797 1.042 1.00 81.56 172 LYS A O 1
ATOM 1440 N N . LYS A 1 173 ? 2.953 -17.381 0.060 1.00 78.94 173 LYS A N 1
ATOM 1441 C CA . LYS A 1 173 ? 3.719 -17.554 1.313 1.00 78.94 173 LYS A CA 1
ATOM 1442 C C . LYS A 1 173 ? 4.710 -16.416 1.573 1.00 78.94 173 LYS A C 1
ATOM 1444 O O . LYS A 1 173 ? 5.365 -16.406 2.617 1.00 78.94 173 LYS A O 1
ATOM 1449 N N . LYS A 1 174 ? 4.819 -15.465 0.646 1.00 79.38 174 LYS A N 1
ATOM 1450 C CA . LYS A 1 174 ? 5.756 -14.344 0.713 1.00 79.38 174 LYS A CA 1
ATOM 1451 C C . LYS A 1 174 ? 5.467 -13.460 1.930 1.00 79.38 174 LYS A C 1
ATOM 1453 O O . LYS A 1 174 ? 4.324 -13.128 2.224 1.00 79.38 174 LYS A O 1
ATOM 1458 N N . GLY A 1 175 ? 6.512 -13.122 2.686 1.00 69.06 175 GLY A N 1
ATOM 1459 C CA . GLY A 1 175 ? 6.412 -12.261 3.873 1.00 69.06 175 GLY A CA 1
ATOM 1460 C C . GLY A 1 175 ? 5.780 -12.901 5.121 1.00 69.06 175 GLY A C 1
ATOM 1461 O O . GLY A 1 175 ? 5.725 -12.255 6.170 1.00 69.06 175 GLY A O 1
ATOM 1462 N N . ILE A 1 176 ? 5.344 -14.166 5.068 1.00 80.06 176 ILE A N 1
ATOM 1463 C CA . ILE A 1 176 ? 4.777 -14.865 6.229 1.00 80.06 176 ILE A CA 1
ATOM 1464 C C . ILE A 1 176 ? 5.897 -15.583 6.989 1.00 80.06 176 ILE A C 1
ATOM 1466 O O . ILE A 1 176 ? 6.488 -16.543 6.499 1.00 80.06 176 ILE A O 1
ATOM 1470 N N . LYS A 1 177 ? 6.164 -15.163 8.233 1.00 73.19 177 LYS A N 1
ATOM 1471 C CA . LYS A 1 177 ? 7.063 -15.900 9.136 1.00 73.19 177 LYS A CA 1
ATOM 1472 C C . LYS A 1 177 ? 6.399 -17.212 9.544 1.00 73.19 177 LYS A C 1
ATOM 1474 O O . LYS A 1 177 ? 5.499 -17.219 10.388 1.00 73.19 177 LYS A O 1
ATOM 1479 N N . ILE A 1 178 ? 6.853 -18.321 8.969 1.00 69.38 178 ILE A N 1
ATOM 1480 C CA . ILE A 1 178 ? 6.495 -19.652 9.453 1.00 69.38 178 ILE A CA 1
ATOM 1481 C C . ILE A 1 178 ? 7.109 -19.780 10.848 1.00 69.38 178 ILE A C 1
ATOM 1483 O O . ILE A 1 178 ? 8.323 -19.718 11.020 1.00 69.38 178 ILE A O 1
ATOM 1487 N N . LYS A 1 179 ? 6.264 -19.902 11.874 1.00 60.97 179 LYS A N 1
ATOM 1488 C CA . LYS A 1 179 ? 6.738 -20.343 13.183 1.00 60.97 179 LYS A CA 1
ATOM 1489 C C . LYS A 1 179 ? 7.022 -21.828 13.043 1.00 60.97 179 LYS A C 1
ATOM 1491 O O . LYS A 1 179 ? 6.072 -22.610 12.983 1.00 60.97 179 LYS A O 1
ATOM 1496 N N . ASN A 1 180 ? 8.291 -22.207 12.959 1.00 55.00 180 ASN A N 1
ATOM 1497 C CA . ASN A 1 180 ? 8.649 -23.612 13.053 1.00 55.00 180 ASN A CA 1
ATOM 1498 C C . ASN A 1 180 ? 8.065 -24.156 14.363 1.00 55.00 180 ASN A C 1
ATOM 1500 O O . ASN A 1 180 ? 8.309 -23.614 15.445 1.00 55.00 180 ASN A O 1
ATOM 1504 N N . LYS A 1 181 ? 7.249 -25.207 14.269 1.00 51.34 181 LYS A N 1
ATOM 1505 C CA . LYS A 1 181 ? 6.854 -26.024 15.420 1.00 51.34 181 LYS A CA 1
ATOM 1506 C C . LYS A 1 181 ? 8.052 -26.899 15.817 1.00 51.34 181 LYS A C 1
ATOM 1508 O O . LYS A 1 181 ? 7.947 -28.119 15.837 1.00 51.34 181 LYS A O 1
ATOM 1513 N N . ASP A 1 182 ? 9.177 -26.288 16.172 1.00 46.28 182 ASP A N 1
ATOM 1514 C CA . ASP A 1 182 ? 10.371 -27.000 16.649 1.00 46.28 182 ASP A CA 1
ATOM 1515 C C . ASP A 1 182 ? 10.224 -27.375 18.132 1.00 46.28 182 ASP A C 1
ATOM 1517 O O . ASP A 1 182 ? 11.078 -27.090 18.960 1.00 46.28 182 ASP A O 1
ATOM 1521 N N . ASN A 1 183 ? 9.097 -28.002 18.479 1.00 46.03 183 ASN A N 1
ATOM 1522 C CA . ASN A 1 183 ? 8.900 -28.712 19.745 1.00 46.03 183 ASN A CA 1
ATOM 1523 C C . ASN A 1 183 ? 8.003 -29.951 19.573 1.00 46.03 183 ASN A C 1
ATOM 1525 O O . ASN A 1 183 ? 7.278 -30.338 20.486 1.00 46.03 183 ASN A O 1
ATOM 1529 N N . ILE A 1 184 ? 8.048 -30.603 18.405 1.00 45.81 184 ILE A N 1
ATOM 1530 C CA . ILE A 1 184 ? 7.564 -31.980 18.247 1.00 45.81 184 ILE A CA 1
ATOM 1531 C C . ILE A 1 184 ? 8.625 -32.764 17.464 1.00 45.81 184 ILE A C 1
ATOM 1533 O O . ILE A 1 184 ? 8.596 -32.829 16.246 1.00 45.81 184 ILE A O 1
ATOM 1537 N N . LYS A 1 185 ? 9.596 -33.274 18.230 1.00 37.59 185 LYS A N 1
ATOM 1538 C CA . LYS A 1 185 ? 10.438 -34.467 18.027 1.00 37.59 185 LYS A CA 1
ATOM 1539 C C . LYS A 1 185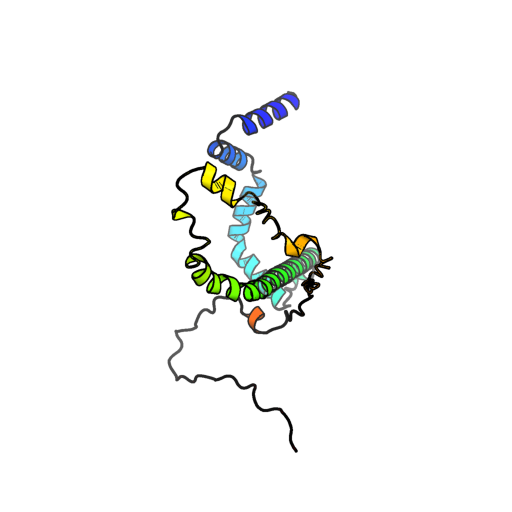 ? 10.816 -34.849 16.581 1.00 37.59 185 LYS A C 1
ATOM 1541 O O . LYS A 1 185 ? 9.990 -35.343 15.827 1.00 37.59 185 LYS A O 1
ATOM 1546 N N . ASN A 1 186 ? 12.122 -34.739 16.310 1.00 38.12 186 ASN A N 1
ATOM 1547 C CA . ASN A 1 186 ? 12.936 -35.554 15.397 1.00 38.12 186 ASN A CA 1
ATOM 1548 C C . ASN A 1 186 ? 12.197 -36.681 14.659 1.00 38.12 186 ASN A C 1
ATOM 1550 O O . ASN A 1 186 ? 11.818 -37.669 15.281 1.00 38.12 186 ASN A O 1
ATOM 1554 N N . THR A 1 187 ? 12.144 -36.594 13.333 1.00 35.19 187 THR A N 1
ATOM 1555 C CA . THR A 1 187 ? 12.508 -37.698 12.429 1.00 35.19 187 THR A CA 1
ATOM 1556 C C . THR A 1 187 ? 12.782 -37.123 11.035 1.00 35.19 187 THR A C 1
ATOM 1558 O O . THR A 1 187 ? 11.902 -36.605 10.365 1.00 35.19 187 THR A O 1
ATOM 1561 N N . GLU A 1 188 ? 14.065 -37.147 10.683 1.00 38.69 188 GLU A N 1
ATOM 1562 C CA . GLU A 1 188 ? 14.600 -37.463 9.355 1.00 38.69 188 GLU A CA 1
ATOM 1563 C C . GLU A 1 188 ? 14.135 -36.640 8.136 1.00 38.69 188 GLU A C 1
ATOM 1565 O O . GLU A 1 188 ? 13.084 -36.836 7.537 1.00 38.69 188 GLU A O 1
ATOM 1570 N N . LYS A 1 189 ? 15.049 -35.738 7.749 1.00 41.09 189 LYS A N 1
ATOM 1571 C CA . LYS A 1 189 ? 15.480 -35.395 6.383 1.00 41.09 189 LYS A CA 1
ATOM 1572 C C . LYS A 1 189 ? 14.771 -36.166 5.261 1.00 41.09 189 LYS A C 1
ATOM 1574 O O . LYS A 1 189 ? 14.856 -37.384 5.226 1.00 41.09 189 LYS A O 1
ATOM 1579 N N . ASN A 1 190 ? 14.293 -35.438 4.250 1.00 34.38 190 ASN A N 1
ATOM 1580 C CA . ASN A 1 190 ? 14.763 -35.628 2.875 1.00 34.38 190 ASN A CA 1
ATOM 1581 C C . ASN A 1 190 ? 14.461 -34.396 2.013 1.00 34.38 190 ASN A C 1
ATOM 1583 O O . ASN A 1 190 ? 13.333 -33.914 1.940 1.00 34.38 190 ASN A O 1
ATOM 1587 N N . ASN A 1 191 ? 15.522 -33.907 1.370 1.00 44.28 191 ASN A N 1
ATOM 1588 C CA . ASN A 1 191 ? 15.489 -32.948 0.276 1.00 44.28 191 ASN A CA 1
ATOM 1589 C C . ASN A 1 191 ? 14.579 -33.481 -0.835 1.00 44.28 191 ASN A C 1
ATOM 1591 O O . ASN A 1 191 ? 14.823 -34.578 -1.336 1.00 44.28 191 ASN A O 1
ATOM 1595 N N . ILE A 1 192 ? 13.584 -32.702 -1.261 1.00 35.88 192 ILE A N 1
ATOM 1596 C CA . ILE A 1 192 ? 12.880 -32.969 -2.517 1.00 35.88 192 ILE A CA 1
ATOM 1597 C C . ILE A 1 192 ? 13.363 -31.943 -3.535 1.00 35.88 192 ILE A C 1
ATOM 1599 O O . ILE A 1 192 ? 13.049 -30.757 -3.479 1.00 35.88 192 ILE A O 1
ATOM 1603 N N . ILE A 1 193 ? 14.209 -32.469 -4.412 1.00 33.41 193 ILE A N 1
ATOM 1604 C CA . ILE A 1 193 ? 14.685 -31.913 -5.670 1.00 33.41 193 ILE A CA 1
ATOM 1605 C C . ILE A 1 193 ? 13.475 -31.636 -6.577 1.00 33.41 193 ILE A C 1
ATOM 1607 O O . ILE A 1 193 ? 12.507 -32.396 -6.570 1.00 33.41 193 ILE A O 1
ATOM 1611 N N . ASN A 1 194 ? 13.550 -30.547 -7.346 1.00 38.09 194 ASN A N 1
ATOM 1612 C CA . ASN A 1 194 ? 12.620 -30.173 -8.413 1.00 38.09 194 ASN A CA 1
ATOM 1613 C C . ASN A 1 194 ? 12.221 -31.375 -9.288 1.00 38.09 194 ASN A C 1
ATOM 1615 O O . ASN A 1 194 ? 13.081 -32.028 -9.874 1.00 38.09 194 ASN A O 1
ATOM 1619 N N . ILE A 1 195 ? 10.915 -31.617 -9.425 1.00 35.81 195 ILE A N 1
ATOM 1620 C CA . ILE A 1 195 ? 10.343 -32.541 -10.411 1.00 35.81 195 ILE A CA 1
ATOM 1621 C C . ILE A 1 195 ? 9.446 -31.718 -11.338 1.00 35.81 195 ILE A C 1
ATOM 1623 O O . ILE A 1 195 ? 8.244 -31.636 -11.122 1.00 35.81 195 ILE A O 1
ATOM 1627 N N . TYR A 1 196 ? 10.045 -31.089 -12.345 1.00 38.59 196 TYR A N 1
ATOM 1628 C CA . TYR A 1 196 ? 9.377 -30.714 -13.596 1.00 38.59 196 TYR A CA 1
ATOM 1629 C C . TYR A 1 196 ? 10.409 -30.813 -14.715 1.00 38.59 196 TYR A C 1
ATOM 1631 O O . TYR A 1 196 ? 10.925 -29.813 -15.183 1.00 38.59 196 TYR A O 1
ATOM 1639 N N . ASP A 1 197 ? 10.743 -32.049 -15.069 1.00 42.69 197 ASP A N 1
ATOM 1640 C CA . ASP A 1 197 ? 11.391 -32.417 -16.328 1.00 42.69 197 ASP A CA 1
ATOM 1641 C C . ASP A 1 197 ? 11.075 -33.896 -16.551 1.00 42.69 197 ASP A C 1
ATOM 1643 O O . ASP A 1 197 ? 11.801 -34.764 -16.064 1.00 42.69 197 ASP A O 1
ATOM 1647 N N . LYS A 1 198 ? 9.916 -34.176 -17.164 1.00 45.03 198 LYS A N 1
ATOM 1648 C CA . LYS A 1 198 ? 9.557 -35.424 -17.878 1.00 45.03 198 LYS A CA 1
ATOM 1649 C C . LYS A 1 198 ? 8.056 -35.472 -18.169 1.00 45.03 198 LYS A C 1
ATOM 1651 O O . LYS A 1 198 ? 7.380 -36.395 -17.745 1.00 45.03 198 LYS A O 1
ATOM 1656 N N . GLU A 1 199 ? 7.545 -34.524 -18.942 1.00 40.34 199 GLU A N 1
ATOM 1657 C CA . GLU A 1 199 ? 6.387 -34.800 -19.800 1.00 40.34 199 GLU A CA 1
ATOM 1658 C C . GLU A 1 199 ? 6.578 -34.083 -21.135 1.00 40.34 199 GLU A C 1
ATOM 1660 O O . GLU A 1 199 ? 5.875 -33.141 -21.467 1.00 40.34 199 GLU A O 1
ATOM 1665 N N . ASP A 1 200 ? 7.552 -34.554 -21.916 1.00 40.94 200 ASP A N 1
ATOM 1666 C CA . ASP A 1 200 ? 7.555 -34.329 -23.356 1.00 40.94 200 ASP A CA 1
ATOM 1667 C C . ASP A 1 200 ? 7.767 -35.662 -24.087 1.00 40.94 200 ASP A C 1
ATOM 1669 O O . ASP A 1 200 ? 8.849 -36.243 -24.106 1.00 40.94 200 ASP A O 1
ATOM 1673 N N . LYS A 1 201 ? 6.655 -36.106 -24.685 1.00 39.38 201 LYS A N 1
ATOM 1674 C CA . LYS A 1 201 ? 6.538 -36.855 -25.946 1.00 39.38 201 LYS A CA 1
ATOM 1675 C C . LYS A 1 201 ? 7.041 -38.302 -25.964 1.00 39.38 201 LYS A C 1
ATOM 1677 O O . LYS A 1 201 ? 8.168 -38.618 -26.324 1.00 39.38 201 LYS A O 1
ATOM 1682 N N . LYS A 1 202 ? 6.074 -39.194 -25.709 1.00 38.78 202 LYS A N 1
ATOM 1683 C CA . LYS A 1 202 ? 5.994 -40.522 -26.332 1.00 38.78 202 LYS A CA 1
ATOM 1684 C C . LYS A 1 202 ? 6.099 -40.387 -27.859 1.00 38.78 202 LYS A C 1
ATOM 1686 O O . LYS A 1 202 ? 5.320 -39.644 -28.457 1.00 38.78 202 LYS A O 1
ATOM 1691 N N . THR A 1 203 ? 7.002 -41.164 -28.442 1.00 35.19 203 THR A N 1
ATOM 1692 C CA . THR A 1 203 ? 6.930 -41.694 -29.812 1.00 35.19 203 THR A CA 1
ATOM 1693 C C . THR A 1 203 ? 6.956 -43.205 -29.699 1.00 35.19 203 THR A C 1
ATOM 1695 O O . THR A 1 203 ? 7.661 -43.686 -28.781 1.00 35.19 203 THR A O 1
#

Organism: NCBI:txid1070528

Secondary structure (DSSP, 8-state):
--HHHHHHHHHHHHHHS-HHHHHHHHHHTS-HHHHHHHHHHHHHHHHHHHHHHHHHTT---HHHHT-HHHHHHHHHHHHHHHHHHHHHHHHHHHHHTTHHHHHHHHHHTT-TTS-GGG---HHHHHHHHS------PPPTTGGGS--------PPP----PPP--TT-HHHHHTT------TTS---------------S---